Protein AF-A0A4V6BJ67-F1 (afdb_monomer_lite)

Foldseek 3Di:
DPPVVVVVVVVVVVVPVPPPPPPVPDPPPPQDAPVRQVCQQQVFKKAWDWKWKDFPPDIDTCCPPPLNPQRHAFWIWHAPPFFIWIWTWGWDDDPDAPPPKTKIKGFPPDTHGQQKGWDQDVVVRFIWIERPDQGPPGRDPPPDIKTKPSVQADDDPDPVCQRPDPDHGKTKIKDWDQDPVRGIMIMITIMHGKDFDAADPDDPRMTMIMGD

Sequence (212 aa):
MKQSLCLLYILFFLSVTLSCTNEKPELKKTALTKEEVLNLIQSQILYVTKIERKAGNETVDLTNLPEFDLYRKSVFFTFRQGYILILSGSEIPNTKYPASAKTFSFSIKIPLPLNLEYYWDDAAGTVVTKSNVGSSTIPIPFENPAKLDLASIISYTTLEAAQVASTPPSLKFTVDLTDPKLGPVTYSYTLKPVWSYEKAGDVPNYYNFVVF

Organism: NCBI:txid2576211

Radius of gyration: 23.6 Å; chains: 1; bounding box: 90×36×50 Å

pLDDT: mean 83.01, std 17.9, range [32.72, 97.0]

Secondary structure (DSSP, 8-state):
--STTHHHHHHHHTTSSS------------PPPHHHHHHHHHH-EEEEEEEEEEETTEEEE-TTSGGGHHHHHHEEEEEETTEEEEEEEEEE--SSS-TT-EEEEEESS-PEEEEEEEEEETTTTEEEEEESS--SSS--TTSSPEEE-GGG-B--SSHHHHHH-SS--BEEEEEEEEETTTEEEEEEEEEEEEEEEEE-SSSTTEEEEEE-

Structure (mmCIF, N/CA/C/O backbone):
data_AF-A0A4V6BJ67-F1
#
_entry.id   AF-A0A4V6BJ67-F1
#
loop_
_atom_site.group_PDB
_atom_site.id
_atom_site.type_symbol
_atom_site.label_atom_id
_atom_site.label_alt_id
_atom_site.label_comp_id
_atom_site.label_asym_id
_atom_site.label_entity_id
_atom_site.label_seq_id
_atom_site.pdbx_PDB_ins_code
_atom_site.Cartn_x
_atom_site.Cartn_y
_atom_site.Cartn_z
_atom_site.occupancy
_atom_site.B_iso_or_equiv
_atom_site.auth_seq_id
_atom_site.auth_comp_id
_atom_site.auth_asym_id
_atom_site.auth_atom_id
_atom_site.pdbx_PDB_model_num
ATOM 1 N N . MET A 1 1 ? 70.879 -19.680 22.594 1.00 51.16 1 MET A N 1
ATOM 2 C CA . MET A 1 1 ? 70.041 -18.472 22.382 1.00 51.16 1 MET A CA 1
ATOM 3 C C . MET A 1 1 ? 69.244 -18.556 21.069 1.00 51.16 1 MET A C 1
ATOM 5 O O . MET A 1 1 ? 69.480 -17.772 20.162 1.00 51.16 1 MET A O 1
ATOM 9 N N . LYS A 1 2 ? 68.319 -19.520 20.924 1.00 47.91 2 LYS A N 1
ATOM 1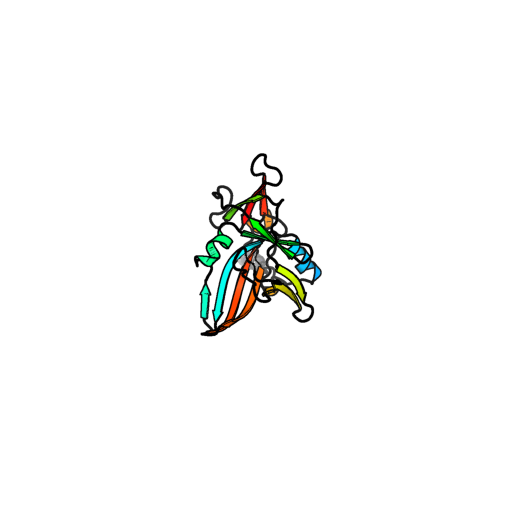0 C CA . LYS A 1 2 ? 67.451 -19.641 19.725 1.00 47.91 2 LYS A CA 1
ATOM 11 C C . LYS A 1 2 ? 65.979 -19.971 20.032 1.00 47.91 2 LYS A C 1
ATOM 13 O O . LYS A 1 2 ? 65.185 -20.065 19.110 1.00 47.91 2 LYS A O 1
ATOM 18 N N . GLN A 1 3 ? 65.597 -20.101 21.306 1.00 48.12 3 GLN A N 1
ATOM 19 C CA . GLN A 1 3 ? 64.214 -20.406 21.712 1.00 48.12 3 GLN A CA 1
ATOM 20 C C . GLN A 1 3 ? 63.394 -19.166 22.105 1.00 48.12 3 GLN A C 1
ATOM 22 O O . GLN A 1 3 ? 62.172 -19.202 22.031 1.00 48.12 3 GLN A O 1
ATOM 27 N N . SER A 1 4 ? 64.033 -18.038 22.428 1.00 49.38 4 SER A N 1
ATOM 28 C CA . SER A 1 4 ? 63.325 -16.814 22.842 1.00 49.38 4 SER A CA 1
ATOM 29 C C . SER A 1 4 ? 62.806 -15.959 21.678 1.00 49.38 4 SER A C 1
ATOM 31 O O . SER A 1 4 ? 62.025 -15.045 21.907 1.00 49.38 4 SER A O 1
ATOM 33 N N . LEU A 1 5 ? 63.204 -16.249 20.432 1.00 45.66 5 LEU A N 1
ATOM 34 C CA . LEU A 1 5 ? 62.766 -15.487 19.252 1.00 45.66 5 LEU A CA 1
ATOM 35 C C . LEU A 1 5 ? 61.450 -16.015 18.648 1.00 45.66 5 LEU A C 1
ATOM 37 O O . LEU A 1 5 ? 60.775 -15.297 17.921 1.00 45.66 5 LEU A O 1
ATOM 41 N N . CYS A 1 6 ? 61.075 -17.261 18.959 1.00 47.31 6 CYS A N 1
ATOM 42 C CA . CYS A 1 6 ? 59.881 -17.903 18.404 1.00 47.31 6 CYS A CA 1
ATOM 43 C C . CYS A 1 6 ? 58.603 -17.522 19.176 1.00 47.31 6 CYS A C 1
ATOM 45 O O . CYS A 1 6 ? 57.545 -17.364 18.576 1.00 47.31 6 CYS A O 1
ATOM 47 N N . LEU A 1 7 ? 58.705 -17.275 20.491 1.00 45.62 7 LEU A N 1
ATOM 48 C CA . LEU A 1 7 ? 57.558 -16.847 21.303 1.00 45.62 7 LEU A CA 1
ATOM 49 C C . LEU A 1 7 ? 57.114 -15.402 21.026 1.00 45.62 7 LEU A C 1
ATOM 51 O O . LEU A 1 7 ? 55.931 -15.102 21.164 1.00 45.62 7 LEU A O 1
ATOM 55 N N . LEU A 1 8 ? 58.025 -14.517 20.599 1.00 46.97 8 LEU A N 1
ATOM 56 C CA . LEU A 1 8 ? 57.679 -13.117 20.331 1.00 46.97 8 LEU A CA 1
ATOM 57 C C . LEU A 1 8 ? 56.851 -12.947 19.043 1.00 46.97 8 LEU A C 1
ATOM 59 O O . LEU A 1 8 ? 56.032 -12.037 18.960 1.00 46.97 8 LEU A O 1
ATOM 63 N N . TYR A 1 9 ? 57.014 -13.844 18.064 1.00 47.59 9 TYR A N 1
ATOM 64 C CA . TYR A 1 9 ? 56.247 -13.812 16.812 1.00 47.59 9 TYR A CA 1
ATOM 65 C C . TYR A 1 9 ? 54.829 -14.380 16.957 1.00 47.59 9 TYR A C 1
ATOM 67 O O . TYR A 1 9 ? 53.914 -13.916 16.281 1.00 47.59 9 TYR A O 1
ATOM 75 N N . ILE A 1 10 ? 54.616 -15.332 17.871 1.00 52.25 10 ILE A N 1
ATOM 76 C CA . ILE A 1 10 ? 53.284 -15.908 18.124 1.00 52.25 10 ILE A CA 1
ATOM 77 C C . ILE A 1 10 ? 52.394 -14.911 18.890 1.00 52.25 10 ILE A C 1
ATOM 79 O O . ILE A 1 10 ? 51.199 -14.817 18.619 1.00 52.25 10 ILE A O 1
ATOM 83 N N . LEU A 1 11 ? 52.974 -14.094 19.776 1.00 47.09 11 LEU A N 1
ATOM 84 C CA . LEU A 1 11 ? 52.242 -13.058 20.518 1.00 47.09 11 LEU A CA 1
ATOM 85 C C . LEU A 1 11 ? 51.873 -11.826 19.674 1.00 47.09 11 LEU A C 1
ATOM 87 O O . LEU A 1 11 ? 50.903 -11.151 20.005 1.00 47.09 11 LEU A O 1
ATOM 91 N N . PHE A 1 12 ? 52.579 -11.556 18.569 1.00 46.19 12 PHE A N 1
ATOM 92 C CA . PHE A 1 12 ? 52.245 -10.445 17.663 1.00 46.19 12 PHE A CA 1
ATOM 93 C C . PHE A 1 12 ? 51.196 -10.820 16.602 1.00 46.19 12 PHE A C 1
ATOM 95 O O . PHE A 1 12 ? 50.501 -9.950 16.088 1.00 46.19 12 PHE A O 1
ATOM 102 N N . PHE A 1 13 ? 51.027 -12.112 16.298 1.00 44.75 13 PHE A N 1
ATOM 103 C CA . PHE A 1 13 ? 49.960 -12.577 15.402 1.00 44.75 13 PHE A CA 1
ATOM 104 C C . PHE A 1 13 ? 48.602 -12.749 16.099 1.00 44.75 13 PHE A C 1
ATOM 106 O O . PHE A 1 13 ? 47.575 -12.763 15.424 1.00 44.75 13 PHE A O 1
ATOM 113 N N . LEU A 1 14 ? 48.569 -12.825 17.435 1.00 44.16 14 LEU A N 1
ATOM 114 C CA . LEU A 1 14 ? 47.321 -12.955 18.198 1.00 44.16 14 LEU A CA 1
ATOM 115 C C . LEU A 1 14 ? 46.601 -11.616 18.452 1.00 44.16 14 LEU A C 1
ATOM 117 O O . LEU A 1 14 ? 45.445 -11.613 18.868 1.00 44.16 14 LEU A O 1
ATOM 121 N N . SER A 1 15 ? 47.256 -10.477 18.209 1.00 43.97 15 SER A N 1
ATOM 122 C CA . SER A 1 15 ? 46.700 -9.139 18.465 1.00 43.97 15 SER A CA 1
ATOM 123 C C . SER A 1 15 ? 46.010 -8.497 17.254 1.00 43.97 15 SER A C 1
ATOM 125 O O . SER A 1 15 ? 45.405 -7.438 17.401 1.00 43.97 15 SER A O 1
ATOM 127 N N . VAL A 1 16 ? 46.034 -9.135 16.076 1.00 47.25 16 VAL A N 1
ATOM 128 C CA . VAL A 1 16 ? 45.415 -8.598 14.842 1.00 47.25 16 VAL A CA 1
ATOM 129 C C . VAL A 1 16 ? 44.067 -9.264 14.508 1.00 47.25 16 VAL A C 1
ATOM 131 O O . VAL A 1 16 ? 43.333 -8.781 13.653 1.00 47.25 16 VAL A O 1
ATOM 134 N N . THR A 1 17 ? 43.653 -10.316 15.223 1.00 47.03 17 THR A N 1
ATOM 135 C CA . THR A 1 17 ? 42.363 -11.001 14.975 1.00 47.03 17 THR A CA 1
ATOM 136 C C . THR A 1 17 ? 41.222 -10.566 15.903 1.00 47.03 17 THR A C 1
ATOM 138 O O . THR A 1 17 ? 40.154 -11.170 15.874 1.00 47.03 17 THR A O 1
ATOM 141 N N . LEU A 1 18 ? 41.413 -9.519 16.715 1.00 43.97 18 LEU A N 1
ATOM 142 C CA . LEU A 1 18 ? 40.412 -9.016 17.674 1.00 43.97 18 LEU A CA 1
ATOM 143 C C . LEU A 1 18 ? 39.819 -7.641 17.318 1.00 43.97 18 LEU A C 1
ATOM 145 O O . LEU A 1 18 ? 39.083 -7.070 18.115 1.00 43.97 18 LEU A O 1
ATOM 149 N N . SER A 1 19 ? 40.078 -7.128 16.112 1.00 39.88 19 SER A N 1
ATOM 150 C CA . SER A 1 19 ? 39.482 -5.877 15.610 1.00 39.88 19 SER A CA 1
ATOM 151 C C . SER A 1 19 ? 38.591 -6.108 14.384 1.00 39.88 19 SER A C 1
ATOM 153 O O . SER A 1 19 ? 38.628 -5.392 13.392 1.00 39.88 19 SER A O 1
ATOM 155 N N . CYS A 1 20 ? 37.777 -7.159 14.456 1.00 45.44 20 CYS A N 1
ATOM 156 C CA . CYS A 1 20 ? 36.560 -7.297 13.662 1.00 45.44 20 CYS A CA 1
ATOM 157 C C . CYS A 1 20 ? 35.381 -7.374 14.628 1.00 45.44 20 CYS A C 1
ATOM 159 O O . CYS A 1 20 ? 34.644 -8.359 14.675 1.00 45.44 20 CYS A O 1
ATOM 161 N N . THR A 1 21 ? 35.188 -6.319 15.417 1.00 44.09 21 THR A N 1
ATOM 162 C CA . THR A 1 21 ? 33.844 -5.996 15.881 1.00 44.09 21 THR A CA 1
ATOM 163 C C . THR A 1 21 ? 33.075 -5.583 14.632 1.00 44.09 21 THR A C 1
ATOM 165 O O . THR A 1 21 ? 33.063 -4.425 14.229 1.00 44.09 21 THR A O 1
ATOM 168 N N . ASN A 1 22 ? 32.472 -6.574 13.971 1.00 42.84 22 ASN A N 1
ATOM 169 C CA . ASN A 1 22 ? 31.308 -6.356 13.130 1.00 42.84 22 ASN A CA 1
ATOM 170 C C . ASN A 1 22 ? 30.208 -5.832 14.057 1.00 42.84 22 ASN A C 1
ATOM 172 O O . ASN A 1 22 ? 29.308 -6.576 14.454 1.00 42.84 22 ASN A O 1
ATOM 176 N N . GLU A 1 23 ? 30.294 -4.557 14.437 1.00 35.44 23 GLU A N 1
ATOM 177 C CA . GLU A 1 23 ? 29.102 -3.804 14.774 1.00 35.44 23 GLU A CA 1
ATOM 178 C C . GLU A 1 23 ? 28.265 -3.826 13.502 1.00 35.44 23 GLU A C 1
ATOM 180 O O . GLU A 1 23 ? 28.460 -3.049 12.567 1.00 35.44 23 GLU A O 1
ATOM 185 N N . LYS A 1 24 ? 27.366 -4.814 13.429 1.00 41.12 24 LYS A N 1
ATOM 186 C CA . LYS A 1 24 ? 26.211 -4.719 12.552 1.00 41.12 24 LYS A CA 1
ATOM 187 C C . LYS A 1 24 ? 25.641 -3.335 12.835 1.00 41.12 24 LYS A C 1
ATOM 189 O O . LYS A 1 24 ? 25.377 -3.082 14.012 1.00 41.12 24 LYS A O 1
ATOM 194 N N . PRO A 1 25 ? 25.499 -2.452 11.833 1.00 36.28 25 PRO A N 1
ATOM 195 C CA . PRO A 1 25 ? 24.883 -1.162 12.062 1.00 36.28 25 PRO A CA 1
ATOM 196 C C . PRO A 1 25 ? 23.528 -1.442 12.696 1.00 36.28 25 PRO A C 1
ATOM 198 O O . PRO A 1 25 ? 22.640 -2.031 12.075 1.00 36.28 25 PRO A O 1
ATOM 201 N N . GLU A 1 26 ? 23.429 -1.136 13.985 1.00 36.03 26 GLU A N 1
ATOM 202 C CA . GLU A 1 26 ? 22.192 -1.263 14.716 1.00 36.03 26 GLU A CA 1
ATOM 203 C C . GLU A 1 26 ? 21.238 -0.310 14.014 1.00 36.03 26 GLU A C 1
ATOM 205 O O . GLU A 1 26 ? 21.552 0.865 13.797 1.00 36.03 26 GLU A O 1
ATOM 210 N N . LEU A 1 27 ? 20.127 -0.859 13.536 1.00 35.72 27 LEU A N 1
ATOM 211 C CA . LEU A 1 27 ? 19.144 -0.128 12.766 1.00 35.72 27 LEU A CA 1
ATOM 212 C C . LEU A 1 27 ? 18.533 0.898 13.721 1.00 35.72 27 LEU A C 1
ATOM 214 O O . LEU A 1 27 ? 17.552 0.615 14.407 1.00 35.72 27 LEU A O 1
ATOM 218 N N . LYS A 1 28 ? 19.151 2.082 13.822 1.00 32.72 28 LYS A N 1
ATOM 219 C CA . LYS A 1 28 ? 18.552 3.240 14.472 1.00 32.72 28 LYS A CA 1
ATOM 220 C C . LYS A 1 28 ? 17.291 3.528 13.675 1.00 32.72 28 LYS A C 1
ATOM 222 O O . LYS A 1 28 ? 17.336 4.156 12.621 1.00 32.72 28 LYS A O 1
ATOM 227 N N . LYS A 1 29 ? 16.168 3.013 14.177 1.00 48.06 29 LYS A N 1
ATOM 228 C CA . LYS A 1 29 ? 14.823 3.472 13.850 1.00 48.06 29 LYS A CA 1
ATOM 229 C C . LYS A 1 29 ? 14.760 4.929 14.288 1.00 48.06 29 LYS A C 1
ATOM 231 O O . LYS A 1 29 ? 14.290 5.240 15.379 1.00 48.06 29 LYS A O 1
ATOM 236 N N . THR A 1 30 ? 15.310 5.828 13.482 1.00 56.41 30 THR A N 1
ATOM 237 C CA . THR A 1 30 ? 14.987 7.242 13.603 1.00 56.41 30 THR A CA 1
ATOM 238 C C . THR A 1 30 ? 13.479 7.308 13.424 1.00 56.41 30 THR A C 1
ATOM 240 O O . THR A 1 30 ? 12.959 6.859 12.402 1.00 56.41 30 THR A O 1
ATOM 243 N N . ALA A 1 31 ? 12.767 7.729 14.469 1.00 77.81 31 ALA A N 1
ATOM 244 C CA . ALA A 1 31 ? 11.330 7.907 14.383 1.00 77.81 31 ALA A CA 1
ATOM 245 C C . ALA A 1 31 ? 11.066 8.906 13.253 1.00 77.81 31 ALA A C 1
ATOM 247 O O . ALA A 1 31 ? 11.551 10.034 13.313 1.00 77.81 31 ALA A O 1
ATOM 248 N N . LEU A 1 32 ? 10.374 8.455 12.207 1.00 86.44 32 LEU A N 1
ATOM 249 C CA . LEU A 1 32 ? 10.063 9.297 11.061 1.00 86.44 32 LEU A CA 1
ATOM 250 C C . LEU A 1 32 ? 9.165 10.447 11.519 1.00 86.44 32 LEU A C 1
ATOM 252 O O . LEU A 1 32 ? 8.189 10.245 12.246 1.00 86.44 32 LEU A O 1
ATOM 256 N N . THR A 1 33 ? 9.491 11.651 11.079 1.00 92.31 33 THR A N 1
ATOM 257 C CA . THR A 1 33 ? 8.655 12.834 11.271 1.00 92.31 33 THR A CA 1
ATOM 258 C C . THR A 1 33 ? 7.380 12.742 10.429 1.00 92.31 33 THR A C 1
ATOM 260 O O . THR A 1 33 ? 7.317 12.029 9.425 1.00 92.31 33 THR A O 1
ATOM 263 N N . LYS A 1 34 ? 6.357 13.523 10.798 1.00 94.62 34 LYS A N 1
ATOM 264 C CA . LYS A 1 34 ? 5.117 13.686 10.018 1.00 94.62 34 LYS A CA 1
ATOM 265 C C . LYS A 1 34 ? 5.396 13.979 8.542 1.00 94.62 34 LYS A C 1
ATOM 267 O O . LYS A 1 34 ? 4.786 13.369 7.668 1.00 94.62 34 LYS A O 1
ATOM 272 N N . GLU A 1 35 ? 6.325 14.889 8.266 1.00 94.81 35 GLU A N 1
ATOM 273 C CA . GLU A 1 35 ? 6.688 15.288 6.904 1.00 94.81 35 GLU A CA 1
ATOM 274 C C . GLU A 1 35 ? 7.371 14.153 6.140 1.00 94.81 35 GLU A C 1
ATOM 276 O O . GLU A 1 35 ? 6.997 13.877 5.002 1.00 94.81 35 GLU A O 1
ATOM 281 N N . GLU A 1 36 ? 8.309 13.437 6.766 1.00 93.00 36 GLU A N 1
ATOM 282 C CA . GLU A 1 36 ? 8.973 12.282 6.149 1.00 93.00 36 GLU A CA 1
ATOM 283 C C . GLU A 1 36 ? 7.976 11.172 5.808 1.00 93.00 36 GLU A C 1
ATOM 285 O O . GLU A 1 36 ? 8.011 10.637 4.699 1.00 93.00 36 GLU A O 1
ATOM 290 N N . VAL A 1 37 ? 7.043 10.868 6.715 1.00 93.94 37 VAL A N 1
ATOM 291 C CA . VAL A 1 37 ? 5.999 9.861 6.476 1.00 93.94 37 VAL A CA 1
ATOM 292 C C . VAL A 1 37 ? 5.083 10.284 5.328 1.00 93.94 37 VAL A C 1
ATOM 294 O O . VAL A 1 37 ? 4.822 9.486 4.426 1.00 93.94 37 VAL A O 1
ATOM 297 N N . LEU A 1 38 ? 4.602 11.532 5.331 1.00 94.94 38 LEU A N 1
ATOM 298 C CA . LEU A 1 38 ? 3.706 12.034 4.286 1.00 94.94 38 LEU A CA 1
ATOM 299 C C . LEU A 1 38 ? 4.395 12.079 2.917 1.00 94.94 38 LEU A C 1
ATOM 301 O O . LEU A 1 38 ? 3.790 11.677 1.923 1.00 94.94 38 LEU A O 1
ATOM 305 N N . ASN A 1 39 ? 5.657 12.506 2.860 1.00 92.88 39 ASN A N 1
ATOM 306 C CA . ASN A 1 39 ? 6.441 12.518 1.625 1.00 92.88 39 ASN A CA 1
ATOM 307 C C . ASN A 1 39 ? 6.683 11.097 1.098 1.00 92.88 39 ASN A C 1
ATOM 309 O O . ASN A 1 39 ? 6.572 10.848 -0.106 1.00 92.88 39 ASN A O 1
ATOM 313 N N . LEU A 1 40 ? 6.965 10.147 1.992 1.00 91.56 40 LEU A N 1
ATOM 314 C CA . LEU A 1 40 ? 7.170 8.744 1.638 1.00 91.56 40 LEU A CA 1
ATOM 315 C C . LEU A 1 40 ? 5.919 8.147 0.992 1.00 91.56 40 LEU A C 1
ATOM 317 O O . LEU A 1 40 ? 6.011 7.609 -0.109 1.00 91.56 40 LEU A O 1
ATOM 321 N N . ILE A 1 41 ? 4.744 8.284 1.613 1.00 91.44 41 ILE A N 1
ATOM 322 C CA . ILE A 1 41 ? 3.519 7.692 1.051 1.00 91.44 41 ILE A CA 1
ATOM 323 C C . ILE A 1 41 ? 3.077 8.381 -0.249 1.00 91.44 41 ILE A C 1
ATOM 325 O O . ILE A 1 41 ? 2.563 7.717 -1.145 1.00 91.44 41 ILE A O 1
ATOM 329 N N . GLN A 1 42 ? 3.290 9.696 -0.380 1.00 93.56 42 GLN A N 1
ATOM 330 C CA . GLN A 1 42 ? 2.863 10.466 -1.557 1.00 93.56 42 GLN A CA 1
ATOM 331 C C . GLN A 1 42 ? 3.754 10.243 -2.780 1.00 93.56 42 GLN A C 1
ATOM 333 O O . GLN A 1 42 ? 3.302 10.379 -3.918 1.00 93.56 42 GLN A O 1
ATOM 338 N N . SER A 1 43 ? 5.023 9.902 -2.557 1.00 90.75 43 SER A N 1
ATOM 339 C CA . SER A 1 43 ? 5.985 9.651 -3.633 1.00 90.75 43 SER A CA 1
ATOM 340 C C . SER A 1 43 ? 5.882 8.245 -4.228 1.00 90.75 43 SER A C 1
ATOM 342 O O . SER A 1 43 ? 6.474 7.987 -5.276 1.00 90.75 43 SER A O 1
ATOM 344 N N . GLN A 1 44 ? 5.123 7.342 -3.601 1.00 91.62 44 GLN A N 1
ATOM 345 C CA . GLN A 1 44 ? 5.092 5.930 -3.967 1.00 91.62 44 GLN A CA 1
ATOM 346 C C . GLN A 1 44 ? 3.766 5.504 -4.606 1.00 91.62 44 GLN A C 1
ATOM 348 O O . GLN A 1 44 ? 2.677 5.976 -4.272 1.00 91.62 44 GLN A O 1
ATOM 353 N N . ILE A 1 45 ? 3.880 4.556 -5.535 1.00 95.25 45 ILE A N 1
ATOM 354 C CA . ILE A 1 45 ? 2.779 3.678 -5.931 1.00 95.25 45 ILE A CA 1
ATOM 355 C C . ILE A 1 45 ? 2.910 2.423 -5.073 1.00 95.25 45 ILE A C 1
ATOM 357 O O . ILE A 1 45 ? 4.010 1.891 -4.932 1.00 95.25 45 ILE A O 1
ATOM 361 N N . LEU A 1 46 ? 1.808 1.970 -4.484 1.00 94.31 46 LEU A N 1
ATOM 362 C CA . LEU A 1 46 ? 1.791 0.897 -3.496 1.00 94.31 46 LEU A CA 1
ATOM 363 C C . LEU A 1 46 ? 0.947 -0.284 -3.978 1.00 94.31 46 LEU A C 1
ATOM 365 O O . LEU A 1 46 ? -0.132 -0.106 -4.534 1.00 94.31 46 LEU A O 1
ATOM 369 N N . TYR A 1 47 ? 1.420 -1.496 -3.726 1.00 94.06 47 TYR A N 1
ATOM 370 C CA . TYR A 1 47 ? 0.761 -2.750 -4.082 1.00 94.06 47 TYR A CA 1
ATOM 371 C C . TYR A 1 47 ? 0.515 -3.586 -2.822 1.00 94.06 47 TYR A C 1
ATOM 373 O O . TYR A 1 47 ? 1.418 -3.741 -1.998 1.00 94.06 47 TYR A O 1
ATOM 381 N N . VAL A 1 48 ? -0.694 -4.128 -2.655 1.00 91.88 48 VAL A N 1
ATOM 382 C CA . VAL A 1 48 ? -1.037 -4.968 -1.495 1.00 91.88 48 VAL A CA 1
ATOM 383 C C . VAL A 1 48 ? -0.454 -6.364 -1.692 1.00 91.88 48 VAL A C 1
ATOM 385 O O . VAL A 1 48 ? -0.795 -7.074 -2.633 1.00 91.88 48 VAL A O 1
ATOM 388 N N . THR A 1 49 ? 0.421 -6.765 -0.775 1.00 91.81 49 THR A N 1
ATOM 389 C CA . THR A 1 49 ? 1.111 -8.066 -0.819 1.00 91.81 49 THR A CA 1
ATOM 390 C C . THR A 1 49 ? 0.598 -9.058 0.203 1.00 91.81 49 THR A C 1
ATOM 392 O O . THR A 1 49 ? 0.728 -10.260 -0.018 1.00 91.81 49 THR A O 1
ATOM 395 N N . LYS A 1 50 ? 0.037 -8.569 1.312 1.00 92.38 50 LYS A N 1
ATOM 396 C CA . LYS A 1 50 ? -0.470 -9.417 2.383 1.00 92.38 50 LYS A CA 1
ATOM 397 C C . LYS A 1 50 ? -1.690 -8.799 3.040 1.00 92.38 50 LYS A C 1
ATOM 399 O O . LYS A 1 50 ? -1.720 -7.587 3.265 1.00 92.38 50 LYS A O 1
ATOM 404 N N . ILE A 1 51 ? -2.657 -9.648 3.357 1.00 91.38 51 ILE A N 1
ATOM 405 C CA . ILE A 1 51 ? -3.862 -9.309 4.104 1.00 91.38 51 ILE A CA 1
ATOM 406 C C . ILE A 1 51 ? -4.005 -10.332 5.221 1.00 91.38 51 ILE A C 1
ATOM 408 O O . ILE A 1 51 ? -4.069 -11.531 4.964 1.00 91.38 51 ILE A O 1
ATOM 412 N N . GLU A 1 52 ? -4.046 -9.866 6.461 1.00 93.50 52 GLU A N 1
ATOM 413 C CA . GLU A 1 52 ? -4.150 -10.721 7.641 1.00 93.50 52 GLU A CA 1
ATOM 414 C C . GLU A 1 52 ? -5.300 -10.260 8.527 1.00 93.50 52 GLU A C 1
ATOM 416 O O . GLU A 1 52 ? -5.566 -9.063 8.636 1.00 93.50 52 GLU A O 1
ATOM 421 N N . ARG A 1 53 ? -5.939 -11.205 9.216 1.00 92.62 53 ARG A N 1
ATOM 422 C CA . ARG A 1 53 ? -6.866 -10.918 10.314 1.00 92.62 53 ARG A CA 1
ATOM 423 C C . ARG A 1 53 ? -6.347 -11.555 11.587 1.00 92.62 53 ARG A C 1
ATOM 425 O O . ARG A 1 53 ? -6.142 -12.767 11.632 1.00 92.62 53 ARG A O 1
ATOM 432 N N . LYS A 1 54 ? -6.209 -10.747 12.630 1.00 95.50 54 LYS A N 1
ATOM 433 C CA . LYS A 1 54 ? -5.893 -11.191 13.982 1.00 95.50 54 LYS A CA 1
ATOM 434 C C . LYS A 1 54 ? -7.140 -11.145 14.864 1.00 95.50 54 LYS A C 1
ATOM 436 O O . LYS A 1 54 ? -7.784 -10.103 14.940 1.00 95.50 54 LYS A O 1
ATOM 441 N N . ALA A 1 55 ? -7.449 -12.247 15.542 1.00 94.69 55 ALA A N 1
ATOM 442 C CA . ALA A 1 55 ? -8.517 -12.357 16.535 1.00 94.69 55 ALA A CA 1
ATOM 443 C C . ALA A 1 55 ? -7.952 -13.039 17.792 1.00 94.69 55 ALA A C 1
ATOM 445 O O . ALA A 1 55 ? -7.592 -14.217 17.770 1.00 94.69 55 ALA A O 1
ATOM 446 N N . GLY A 1 56 ? -7.794 -12.287 18.886 1.00 92.50 56 GLY A N 1
ATOM 447 C CA . GLY A 1 56 ? -7.074 -12.772 20.068 1.00 92.50 56 GLY A CA 1
ATOM 448 C C . GLY A 1 56 ? -5.634 -13.194 19.733 1.00 92.50 56 GLY A C 1
ATOM 449 O O . GLY A 1 56 ? -4.816 -12.364 19.327 1.00 92.50 56 GLY A O 1
ATOM 450 N N . ASN A 1 57 ? -5.333 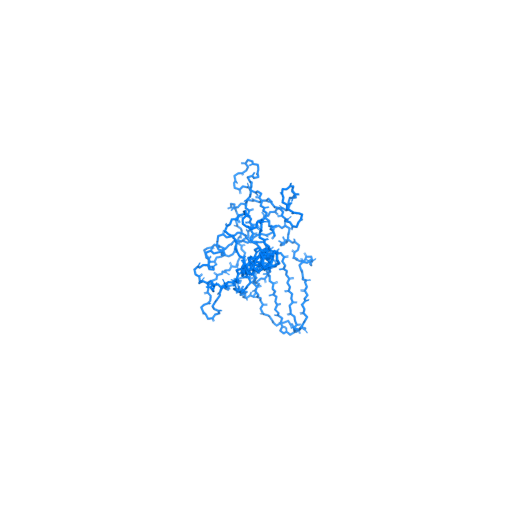-14.485 19.897 1.00 93.06 57 ASN A N 1
ATOM 451 C CA . ASN A 1 57 ? -4.018 -15.074 19.603 1.00 93.06 57 ASN A CA 1
ATOM 452 C C . ASN A 1 57 ? -3.924 -15.713 18.208 1.00 93.06 57 ASN A C 1
ATOM 454 O O . ASN A 1 57 ? -2.851 -16.180 17.829 1.00 93.06 57 ASN A O 1
ATOM 458 N N . GLU A 1 58 ? -5.020 -15.755 17.454 1.00 95.94 58 GLU A N 1
ATOM 459 C CA . GLU A 1 58 ? -5.054 -16.348 16.121 1.00 95.94 58 GLU A CA 1
ATOM 460 C C . GLU A 1 58 ? -4.792 -15.278 15.056 1.00 95.94 58 GLU A C 1
ATOM 462 O O . GLU A 1 58 ? -5.417 -14.217 15.076 1.00 95.94 58 GLU A O 1
ATOM 467 N N . THR A 1 59 ? -3.897 -15.573 14.110 1.00 96.12 59 THR A N 1
ATOM 4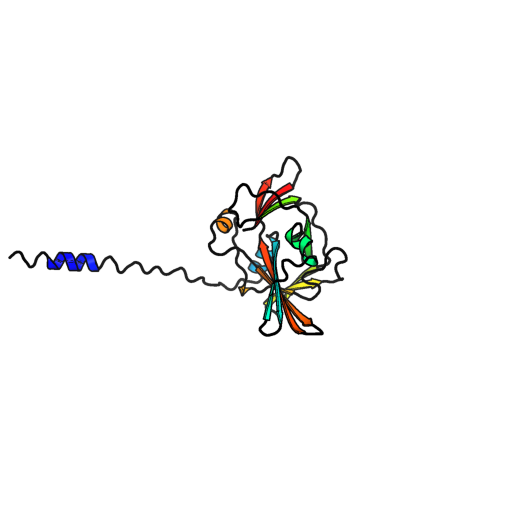68 C CA . THR A 1 59 ? -3.672 -14.766 12.905 1.00 96.12 59 THR A CA 1
ATOM 469 C C . THR A 1 59 ? -3.933 -15.633 11.682 1.00 96.12 59 THR A C 1
ATOM 471 O O . THR A 1 59 ? -3.309 -16.681 11.521 1.00 96.12 59 THR A O 1
ATOM 474 N N . VAL A 1 60 ? -4.828 -15.177 10.809 1.00 94.81 60 VAL A N 1
ATOM 475 C CA . VAL A 1 60 ? -5.195 -15.860 9.565 1.00 94.81 60 VAL A CA 1
ATOM 476 C C . VAL A 1 60 ? -4.733 -15.023 8.380 1.00 94.81 60 VAL A C 1
ATOM 478 O O . VAL A 1 60 ? -5.025 -13.829 8.315 1.00 94.81 60 VAL A O 1
ATOM 481 N N . ASP A 1 61 ? -4.033 -15.657 7.441 1.00 94.56 61 ASP A N 1
ATOM 482 C CA . ASP A 1 61 ? -3.701 -15.062 6.148 1.00 94.56 61 ASP A CA 1
ATOM 483 C C . ASP A 1 61 ? -4.923 -15.146 5.220 1.00 94.56 61 ASP A C 1
ATOM 485 O O . ASP A 1 61 ? -5.414 -16.231 4.904 1.00 94.56 61 ASP A O 1
ATOM 489 N N . LEU A 1 62 ? -5.422 -13.985 4.806 1.00 90.12 62 LEU A N 1
ATOM 490 C CA . LEU A 1 62 ? -6.583 -13.828 3.932 1.00 90.12 62 LEU A CA 1
ATOM 491 C C . LEU A 1 62 ? -6.183 -13.514 2.487 1.00 90.12 62 LEU A C 1
ATOM 493 O O . LEU A 1 62 ? -7.042 -13.424 1.617 1.00 90.12 62 LEU A O 1
ATOM 497 N N . THR A 1 63 ? -4.888 -13.360 2.206 1.00 88.75 63 THR A N 1
ATOM 498 C CA . THR A 1 63 ? -4.356 -12.854 0.930 1.00 88.75 63 THR A CA 1
ATOM 499 C C . THR A 1 63 ? -4.869 -13.636 -0.279 1.00 88.75 63 THR A C 1
ATOM 501 O O . THR A 1 63 ? -5.088 -13.062 -1.340 1.00 88.75 63 THR A O 1
ATOM 504 N N . ASN A 1 64 ? -5.062 -14.949 -0.138 1.00 89.69 64 ASN A N 1
ATOM 505 C CA . ASN A 1 64 ? -5.462 -15.833 -1.235 1.00 89.69 64 ASN A CA 1
ATOM 506 C C . ASN A 1 64 ? -6.977 -16.057 -1.350 1.00 89.69 64 ASN A C 1
ATOM 508 O O . ASN A 1 64 ? -7.391 -16.904 -2.141 1.00 89.69 64 ASN A O 1
ATOM 512 N N . LEU A 1 65 ? -7.797 -15.344 -0.572 1.00 87.25 65 LEU A N 1
ATOM 513 C CA . LEU A 1 65 ? -9.246 -15.449 -0.702 1.00 87.25 65 LEU A CA 1
ATOM 514 C C . LEU A 1 65 ? -9.734 -14.777 -2.004 1.00 87.25 65 LEU A C 1
ATOM 516 O O . LEU A 1 65 ? -9.175 -13.745 -2.396 1.00 87.25 65 LEU A O 1
ATOM 520 N N . PRO A 1 66 ? -10.758 -15.335 -2.685 1.00 86.00 66 PRO A N 1
ATOM 521 C CA . PRO A 1 66 ? -11.215 -14.853 -3.992 1.00 86.00 66 PRO A CA 1
ATOM 522 C C . PRO A 1 66 ? -11.595 -13.369 -4.038 1.00 86.00 66 PRO A C 1
ATOM 524 O O . PRO A 1 66 ? -11.369 -12.706 -5.047 1.00 86.00 66 PRO A O 1
ATOM 527 N N . GLU A 1 67 ? -12.137 -12.820 -2.953 1.00 81.31 67 GLU A N 1
ATOM 528 C CA . GLU A 1 67 ? -12.505 -11.406 -2.842 1.00 81.31 67 GLU A CA 1
ATOM 529 C C . GLU A 1 67 ? -11.306 -10.449 -2.962 1.00 81.31 67 GLU A C 1
ATOM 531 O O . GLU A 1 67 ? -11.482 -9.289 -3.337 1.00 81.31 67 GLU A O 1
ATOM 536 N N . PHE A 1 68 ? -10.080 -10.930 -2.718 1.00 83.38 68 PHE A N 1
ATOM 537 C CA . PHE A 1 68 ? -8.857 -10.132 -2.814 1.00 83.38 68 PHE A CA 1
ATOM 538 C C . PHE A 1 68 ? -8.064 -10.364 -4.105 1.00 83.38 68 PHE A C 1
ATOM 540 O O . PHE A 1 68 ? -7.010 -9.755 -4.308 1.00 83.38 68 PHE A O 1
ATOM 547 N N . ASP A 1 69 ? -8.562 -11.200 -5.019 1.00 84.12 69 ASP A N 1
ATOM 548 C CA . ASP A 1 69 ? -7.869 -11.518 -6.271 1.00 84.12 69 ASP A CA 1
ATOM 549 C C . ASP A 1 69 ? -7.570 -10.283 -7.117 1.00 84.12 69 ASP A C 1
ATOM 551 O O . ASP A 1 69 ? -6.476 -10.161 -7.673 1.00 84.12 69 ASP A O 1
ATOM 555 N N . LEU A 1 70 ? -8.522 -9.353 -7.188 1.0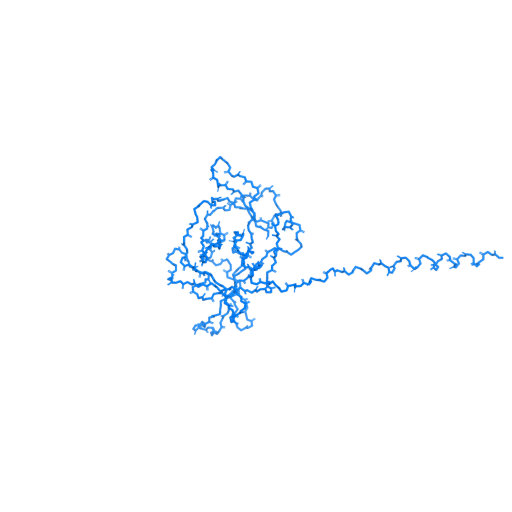0 82.19 70 LEU A N 1
ATOM 556 C CA . LEU A 1 70 ? -8.360 -8.127 -7.959 1.00 82.19 70 LEU A CA 1
ATOM 557 C C . LEU A 1 70 ? -7.218 -7.263 -7.405 1.00 82.19 70 LEU A C 1
ATOM 559 O O . LEU A 1 70 ? -6.416 -6.737 -8.180 1.00 82.19 70 LEU A O 1
ATOM 563 N N . TYR A 1 71 ? -7.085 -7.187 -6.075 1.00 80.94 71 TYR A N 1
ATOM 564 C CA . TYR A 1 71 ? -6.009 -6.439 -5.422 1.00 80.94 71 TYR A CA 1
ATOM 565 C C . TYR A 1 71 ? -4.629 -6.980 -5.771 1.00 80.94 71 TYR A C 1
ATOM 567 O O . TYR A 1 71 ? -3.709 -6.210 -6.029 1.00 80.94 71 TYR A O 1
ATOM 575 N N . ARG A 1 72 ? -4.500 -8.305 -5.846 1.00 84.50 72 ARG A N 1
ATOM 576 C CA . ARG A 1 72 ? -3.223 -8.968 -6.137 1.00 84.50 72 ARG A CA 1
ATOM 577 C C . ARG A 1 72 ? -2.837 -8.952 -7.611 1.00 84.50 72 ARG A C 1
ATOM 579 O O . ARG A 1 72 ? -1.666 -9.061 -7.957 1.00 84.50 72 ARG A O 1
ATOM 586 N N . LYS A 1 73 ? -3.816 -8.895 -8.505 1.00 84.88 73 LYS A N 1
ATOM 587 C CA . LYS A 1 73 ? -3.545 -9.039 -9.941 1.00 84.88 73 LYS A CA 1
ATOM 588 C C . LYS A 1 73 ? -3.440 -7.697 -10.649 1.00 84.88 73 LYS A C 1
ATOM 590 O O . LYS A 1 73 ? -2.767 -7.613 -11.677 1.00 84.88 73 LYS A O 1
ATOM 595 N N . SER A 1 74 ? -4.118 -6.669 -10.132 1.00 88.31 74 SER A N 1
ATOM 596 C CA . SER A 1 74 ? -4.428 -5.511 -10.969 1.00 88.31 74 SER A CA 1
ATOM 597 C C . SER A 1 74 ? -4.528 -4.166 -10.265 1.00 88.31 74 SER A C 1
ATOM 599 O O . SER A 1 74 ? -4.621 -3.182 -10.989 1.00 88.31 74 SER A O 1
ATOM 601 N N . VAL A 1 75 ? -4.529 -4.066 -8.932 1.00 91.06 75 VAL A N 1
ATOM 602 C CA . VAL A 1 75 ? -4.769 -2.782 -8.240 1.00 91.06 75 VAL A CA 1
ATOM 603 C C . VAL A 1 75 ? -3.507 -2.257 -7.571 1.00 91.06 75 VAL A C 1
ATOM 605 O O . VAL A 1 75 ? -2.831 -2.964 -6.826 1.00 91.06 75 VAL A O 1
ATOM 608 N N . PHE A 1 76 ? -3.253 -0.970 -7.783 1.00 94.00 76 PHE A N 1
ATOM 609 C CA . PHE A 1 76 ? -2.171 -0.224 -7.153 1.00 94.00 76 PHE A CA 1
ATOM 610 C C . PHE A 1 76 ? -2.721 1.071 -6.568 1.00 94.00 76 PHE A C 1
ATOM 612 O O . PHE A 1 76 ? -3.621 1.671 -7.145 1.00 94.00 76 PHE A O 1
ATOM 619 N N . PHE A 1 77 ? -2.173 1.525 -5.450 1.00 92.88 77 PHE A N 1
ATOM 620 C CA . PHE A 1 77 ? -2.636 2.701 -4.724 1.00 92.88 77 PHE A CA 1
ATOM 621 C C . PHE A 1 77 ? -1.651 3.854 -4.885 1.00 92.88 77 PHE A C 1
ATOM 623 O O . PHE A 1 77 ? -0.438 3.655 -4.842 1.00 92.88 77 PHE A O 1
ATOM 630 N N . THR A 1 78 ? -2.163 5.073 -5.026 1.00 94.06 78 THR A N 1
ATOM 631 C CA . THR A 1 78 ? -1.365 6.303 -4.974 1.00 94.06 78 THR A CA 1
ATOM 632 C C . THR A 1 78 ? -2.039 7.313 -4.052 1.00 94.06 78 THR A C 1
ATOM 634 O O . THR A 1 78 ? -3.262 7.451 -4.058 1.00 94.06 78 THR A O 1
ATOM 637 N N . PHE A 1 79 ? -1.234 8.000 -3.246 1.00 93.19 79 PHE A N 1
ATOM 638 C CA . PHE A 1 79 ? -1.682 8.963 -2.245 1.00 93.19 79 PHE A CA 1
ATOM 639 C C . PHE A 1 79 ? -1.402 10.367 -2.773 1.00 93.19 79 PHE A C 1
ATOM 641 O O . PHE A 1 79 ? -0.245 10.731 -2.983 1.00 93.19 79 PHE A O 1
ATOM 648 N N . ARG A 1 80 ? -2.447 11.150 -3.051 1.00 90.94 80 ARG A N 1
ATOM 649 C CA . ARG A 1 80 ? -2.312 12.479 -3.661 1.00 90.94 80 ARG A CA 1
ATOM 650 C C . ARG A 1 80 ? -3.336 13.448 -3.102 1.00 90.94 80 ARG A C 1
ATOM 652 O O . ARG A 1 80 ? -4.528 13.172 -3.136 1.00 90.94 80 ARG A O 1
ATOM 659 N N . GLN A 1 81 ? -2.862 14.611 -2.654 1.00 89.44 81 GLN A N 1
ATOM 660 C CA . GLN A 1 81 ? -3.711 15.746 -2.269 1.00 89.44 81 GLN A CA 1
ATOM 661 C C . GLN A 1 81 ? -4.808 15.374 -1.249 1.00 89.44 81 GLN A C 1
ATOM 663 O O . GLN A 1 81 ? -5.929 15.856 -1.346 1.00 89.44 81 GLN A O 1
ATOM 668 N N . GLY A 1 82 ? -4.493 14.496 -0.289 1.00 91.56 82 GLY A N 1
ATOM 669 C CA . GLY A 1 82 ? -5.449 14.034 0.729 1.00 91.56 82 GLY A CA 1
ATOM 670 C C . GLY A 1 82 ? -6.360 12.884 0.290 1.00 91.56 82 GLY A C 1
ATOM 671 O O . GLY A 1 82 ? -7.122 12.382 1.107 1.00 91.56 82 GLY A O 1
ATOM 672 N N . TYR A 1 83 ? -6.248 12.410 -0.953 1.00 91.56 83 TYR A N 1
ATOM 673 C CA . TYR A 1 83 ? -7.023 11.290 -1.486 1.00 91.56 83 TYR A CA 1
ATOM 674 C C . TYR A 1 83 ? -6.154 10.071 -1.786 1.00 91.56 83 TYR A C 1
ATOM 676 O O . TYR A 1 83 ? -4.990 10.185 -2.181 1.00 91.56 83 TYR A O 1
ATOM 684 N N . ILE A 1 84 ? -6.752 8.892 -1.650 1.00 90.94 84 ILE A N 1
ATOM 685 C CA . ILE A 1 84 ? -6.189 7.634 -2.132 1.00 90.94 84 ILE A CA 1
ATOM 686 C C . ILE A 1 84 ? -6.899 7.281 -3.437 1.00 90.94 84 ILE A C 1
ATOM 688 O O . ILE A 1 84 ? -8.126 7.160 -3.497 1.00 90.94 84 ILE A O 1
ATOM 692 N N . LEU A 1 85 ? -6.108 7.122 -4.489 1.00 91.00 85 LEU A N 1
ATOM 693 C CA . LEU A 1 85 ? -6.568 6.776 -5.827 1.00 91.00 85 LEU A CA 1
ATOM 694 C C . LEU A 1 85 ? -6.024 5.402 -6.213 1.00 91.00 85 LEU A C 1
ATOM 696 O O . LEU A 1 85 ? -5.006 4.957 -5.672 1.00 91.00 85 LEU A O 1
ATOM 700 N N . ILE A 1 86 ? -6.669 4.758 -7.182 1.00 91.00 86 ILE A N 1
ATOM 701 C CA . ILE A 1 86 ? -6.215 3.481 -7.730 1.00 91.00 86 ILE A CA 1
ATOM 702 C C . ILE A 1 86 ? -5.681 3.630 -9.148 1.00 91.00 86 ILE A C 1
ATOM 704 O O . ILE A 1 86 ? -6.213 4.382 -9.959 1.00 91.00 86 ILE A O 1
ATOM 708 N N . LEU A 1 87 ? -4.648 2.863 -9.459 1.00 92.75 87 LEU A N 1
ATOM 709 C CA . LEU A 1 87 ? -4.221 2.554 -10.815 1.00 92.75 87 LEU A CA 1
ATOM 710 C C . LEU A 1 87 ? -4.558 1.091 -11.088 1.00 92.75 87 LEU A C 1
ATOM 712 O O . LEU A 1 87 ? -4.538 0.259 -10.176 1.00 92.75 87 LEU A O 1
ATOM 716 N N . SER A 1 88 ? -4.857 0.785 -12.348 1.00 91.25 88 SER A N 1
ATOM 717 C CA . SER A 1 88 ? -5.160 -0.574 -12.786 1.00 91.25 88 SER A CA 1
ATOM 718 C C . SER A 1 88 ? -4.136 -1.070 -13.793 1.00 91.25 88 SER A C 1
ATOM 720 O O . SER A 1 88 ? -3.747 -0.341 -14.706 1.00 91.25 88 SER A O 1
ATOM 722 N N . GLY A 1 89 ? -3.715 -2.320 -13.628 1.00 92.56 89 GLY A N 1
ATOM 723 C CA . GLY A 1 89 ? -2.689 -2.942 -14.452 1.00 92.56 89 GLY A CA 1
ATOM 724 C C . GLY A 1 89 ? -2.848 -4.438 -14.613 1.00 92.56 89 GLY A C 1
ATOM 725 O O . GLY A 1 89 ? -3.845 -5.041 -14.210 1.00 92.56 89 GLY A O 1
ATOM 726 N N . SER A 1 90 ? -1.835 -5.039 -15.219 1.00 93.50 90 SER A N 1
ATOM 727 C CA . SER A 1 90 ? -1.766 -6.485 -15.401 1.00 93.50 90 SER A CA 1
ATOM 728 C C . SER A 1 90 ? -0.388 -6.998 -15.024 1.00 93.50 90 SER A C 1
ATOM 730 O O . SER A 1 90 ? 0.619 -6.363 -15.338 1.00 93.50 90 SER A O 1
ATOM 732 N N . GLU A 1 91 ? -0.356 -8.140 -14.345 1.00 94.50 91 GLU A N 1
ATOM 733 C CA . GLU A 1 91 ? 0.874 -8.896 -14.118 1.00 94.50 91 GLU A CA 1
ATOM 734 C C . GLU A 1 91 ? 1.439 -9.356 -15.470 1.00 94.50 91 GLU A C 1
ATOM 736 O O . GLU A 1 91 ? 0.699 -9.809 -16.347 1.00 94.50 91 GLU A O 1
ATOM 741 N N . ILE A 1 92 ? 2.748 -9.200 -15.651 1.00 95.06 92 ILE A N 1
ATOM 742 C CA . ILE A 1 92 ? 3.487 -9.610 -16.852 1.00 95.06 92 ILE A CA 1
ATOM 743 C C . ILE A 1 92 ? 4.569 -10.623 -16.460 1.00 95.06 92 ILE A C 1
ATOM 745 O O . ILE A 1 92 ? 5.000 -10.618 -15.303 1.00 95.06 92 ILE A O 1
ATOM 749 N N . PRO A 1 93 ? 5.047 -11.476 -17.385 1.00 95.50 93 PRO A N 1
ATOM 750 C CA . PRO A 1 93 ? 6.131 -12.410 -17.092 1.00 95.50 93 PRO A CA 1
ATOM 751 C C . PRO A 1 93 ? 7.389 -11.701 -16.570 1.00 95.50 93 PRO A C 1
ATOM 753 O O . PRO A 1 93 ? 7.887 -10.769 -17.203 1.00 95.50 93 PRO A O 1
ATOM 756 N N . ASN A 1 94 ? 7.927 -12.174 -15.443 1.00 95.38 94 ASN A N 1
ATOM 757 C CA . ASN A 1 94 ? 9.178 -11.659 -14.893 1.00 95.38 94 ASN A CA 1
ATOM 758 C C . ASN A 1 94 ? 10.375 -12.320 -15.593 1.00 95.38 94 ASN A C 1
ATOM 760 O O . ASN A 1 94 ? 10.644 -13.504 -15.398 1.00 95.38 94 ASN A O 1
ATOM 764 N N . THR A 1 95 ? 11.102 -11.540 -16.393 1.00 93.44 95 THR A N 1
ATOM 765 C CA . THR A 1 95 ? 12.290 -11.991 -17.140 1.00 93.44 95 THR A CA 1
ATOM 766 C C . THR A 1 95 ? 13.594 -11.324 -16.690 1.00 93.44 95 THR A C 1
ATOM 768 O O . THR A 1 95 ? 14.657 -11.670 -17.202 1.00 93.44 95 THR A O 1
ATOM 771 N N . LYS A 1 96 ? 13.533 -10.368 -15.749 1.00 93.94 96 LYS A N 1
ATOM 772 C CA . LYS A 1 96 ? 14.658 -9.478 -15.389 1.00 93.94 96 LYS A CA 1
ATOM 773 C C . LYS A 1 96 ? 15.051 -9.531 -13.911 1.00 93.94 96 LYS A C 1
ATOM 775 O O . LYS A 1 96 ? 16.207 -9.272 -13.581 1.00 93.94 96 LYS A O 1
ATOM 780 N N . TYR A 1 97 ? 14.111 -9.837 -13.023 1.00 95.69 97 TYR A N 1
ATOM 781 C CA . TYR A 1 97 ? 14.286 -9.749 -11.573 1.00 95.69 97 TYR A CA 1
ATOM 782 C C . TYR A 1 97 ? 14.277 -11.137 -10.919 1.00 95.69 97 TYR A C 1
ATOM 784 O O . TYR A 1 97 ? 13.855 -12.105 -11.554 1.00 95.69 97 TYR A O 1
ATOM 792 N N . PRO A 1 98 ? 14.717 -11.266 -9.650 1.00 92.62 98 PRO A N 1
ATOM 793 C CA . PRO A 1 98 ? 14.639 -12.531 -8.920 1.00 92.62 98 PRO A CA 1
ATOM 794 C C . PRO A 1 98 ? 13.230 -13.136 -8.954 1.00 92.62 98 PRO A C 1
ATOM 796 O O . PRO A 1 98 ? 12.246 -12.403 -8.993 1.00 92.62 98 PRO A O 1
ATOM 799 N N . ALA A 1 99 ? 13.124 -14.466 -8.886 1.00 91.62 99 ALA A N 1
ATOM 800 C CA . ALA A 1 99 ? 11.848 -15.183 -9.012 1.00 91.62 99 ALA A CA 1
ATOM 801 C C . ALA A 1 99 ? 10.792 -14.793 -7.959 1.00 91.62 99 ALA A C 1
ATOM 803 O O . ALA A 1 99 ? 9.602 -14.995 -8.174 1.00 91.62 99 ALA A O 1
ATOM 804 N N . SER A 1 100 ? 11.217 -14.234 -6.824 1.00 91.00 100 SER A N 1
ATOM 805 C CA . SER A 1 100 ? 10.324 -13.708 -5.789 1.00 91.00 100 SER A CA 1
ATOM 806 C C . SER A 1 100 ? 9.658 -12.381 -6.167 1.00 91.00 100 SER A C 1
ATOM 808 O O . SER A 1 100 ? 8.656 -12.020 -5.556 1.00 91.00 100 SER A O 1
ATOM 810 N N . ALA A 1 101 ? 10.208 -11.650 -7.141 1.00 95.00 101 ALA A N 1
ATOM 811 C CA . ALA A 1 101 ? 9.682 -10.368 -7.579 1.00 95.00 101 ALA A CA 1
ATOM 812 C C . ALA A 1 101 ? 8.509 -10.553 -8.549 1.00 95.00 101 ALA A C 1
ATOM 814 O O . ALA A 1 101 ? 8.517 -11.440 -9.411 1.00 95.00 101 ALA A O 1
ATOM 815 N N . LYS A 1 102 ? 7.525 -9.661 -8.438 1.00 95.31 102 LYS A N 1
ATOM 816 C CA . LYS A 1 102 ? 6.385 -9.569 -9.356 1.00 95.31 102 LYS A CA 1
ATOM 817 C C . LYS A 1 102 ? 6.569 -8.391 -10.294 1.00 95.31 102 LYS A C 1
ATOM 819 O O . LYS A 1 102 ? 7.019 -7.326 -9.873 1.00 95.31 102 LYS A O 1
ATOM 824 N N . THR A 1 103 ? 6.182 -8.574 -11.549 1.00 96.81 103 THR A N 1
ATOM 825 C CA . THR A 1 103 ? 6.259 -7.539 -12.580 1.00 96.81 103 THR A CA 1
ATOM 826 C C . THR A 1 103 ? 4.885 -7.226 -13.138 1.00 96.81 103 THR A C 1
ATOM 828 O O . THR A 1 103 ? 4.068 -8.121 -13.335 1.00 96.81 103 THR A O 1
ATOM 831 N N . PHE A 1 104 ? 4.636 -5.952 -13.416 1.00 96.62 104 PHE A N 1
ATOM 832 C CA . PHE A 1 104 ? 3.348 -5.453 -13.881 1.00 96.62 104 PHE A CA 1
ATOM 833 C C . PHE A 1 104 ? 3.528 -4.431 -15.000 1.00 96.62 104 PHE A C 1
ATOM 835 O O . PHE A 1 104 ? 4.586 -3.817 -15.114 1.00 96.62 104 PHE A O 1
ATOM 842 N N . SER A 1 105 ? 2.483 -4.206 -15.791 1.00 95.56 105 SER A N 1
ATOM 843 C CA . SER A 1 105 ? 2.430 -3.123 -16.776 1.00 95.56 105 SER A CA 1
ATOM 844 C C . SER A 1 105 ? 1.149 -2.314 -16.604 1.00 95.56 105 SER A C 1
ATOM 846 O O . SER A 1 105 ? 0.060 -2.889 -16.488 1.00 95.56 105 SER A O 1
ATOM 848 N N . PHE A 1 106 ? 1.270 -0.985 -16.529 1.00 94.94 106 PHE A N 1
ATOM 849 C CA . PHE A 1 106 ? 0.120 -0.083 -16.417 1.00 94.94 106 PHE A CA 1
ATOM 850 C C . PHE A 1 106 ? 0.424 1.365 -16.809 1.00 94.94 106 PHE A C 1
ATOM 852 O O . PHE A 1 106 ? 1.575 1.799 -16.894 1.00 94.94 106 PHE A O 1
ATOM 859 N N . SER A 1 107 ? -0.652 2.130 -17.036 1.00 92.69 107 SER A N 1
ATOM 860 C CA . SER A 1 107 ? -0.576 3.575 -17.247 1.00 92.69 107 SER A CA 1
ATOM 861 C C . SER A 1 107 ? -0.618 4.313 -15.917 1.00 92.69 107 SER A C 1
ATOM 863 O O . SER A 1 107 ? -1.505 4.056 -15.109 1.00 92.69 107 SER A O 1
ATOM 865 N N . ILE A 1 108 ? 0.263 5.294 -15.723 1.00 90.81 108 ILE A N 1
ATOM 866 C CA . ILE A 1 108 ? 0.224 6.187 -14.547 1.00 90.81 108 ILE A CA 1
ATOM 867 C C . ILE A 1 108 ? -0.640 7.438 -14.758 1.00 90.81 108 ILE A C 1
ATOM 869 O O . ILE A 1 108 ? -0.746 8.272 -13.861 1.00 90.81 108 ILE A O 1
ATOM 873 N N . LYS A 1 109 ? -1.231 7.612 -15.950 1.00 86.88 109 LYS A N 1
ATOM 874 C CA . LYS A 1 109 ? -1.935 8.852 -16.318 1.00 86.88 109 LYS A CA 1
ATOM 875 C C . LYS A 1 109 ? -3.343 8.955 -15.728 1.00 86.88 109 LYS A C 1
ATOM 877 O O . LYS A 1 109 ? -3.802 10.066 -15.487 1.00 86.88 109 LYS A O 1
ATOM 882 N N . ILE A 1 110 ? -4.038 7.833 -15.547 1.00 80.62 110 ILE A N 1
ATOM 883 C CA . ILE A 1 110 ? -5.473 7.816 -15.223 1.00 80.62 110 ILE A CA 1
ATOM 884 C C . ILE A 1 110 ? -5.684 7.111 -13.877 1.00 80.62 110 ILE A C 1
ATOM 886 O O . ILE A 1 110 ? -6.100 5.953 -13.856 1.00 80.62 110 ILE A O 1
ATOM 890 N N . PRO A 1 111 ? -5.363 7.764 -12.745 1.00 87.56 111 PRO A N 1
ATOM 891 C CA . PRO A 1 111 ? -5.771 7.261 -11.445 1.00 87.56 111 PRO A CA 1
ATOM 892 C C . PRO A 1 111 ? -7.284 7.444 -11.268 1.00 87.56 111 PRO A C 1
ATOM 894 O O . PRO A 1 111 ? -7.832 8.503 -11.578 1.00 87.56 111 PRO A O 1
ATOM 897 N N . LEU A 1 112 ? -7.961 6.411 -10.775 1.00 87.69 112 LEU A N 1
ATOM 898 C CA . LEU A 1 112 ? -9.396 6.421 -10.510 1.00 87.69 112 LEU A CA 1
ATOM 899 C C . LEU A 1 112 ? -9.660 6.714 -9.025 1.00 87.69 112 LEU A C 1
ATOM 901 O O . LEU A 1 112 ? -8.916 6.233 -8.165 1.00 87.69 112 LEU A O 1
ATOM 905 N N . PRO A 1 113 ? -10.707 7.486 -8.693 1.00 83.94 113 PRO A N 1
ATOM 906 C CA . PRO A 1 113 ? -11.063 7.757 -7.306 1.00 83.94 113 PRO A CA 1
ATOM 907 C C . PRO A 1 113 ? -11.582 6.494 -6.606 1.00 83.94 113 PRO A C 1
ATOM 909 O O . PRO A 1 113 ? -12.347 5.725 -7.187 1.00 83.94 113 PRO A O 1
ATOM 912 N N . LEU A 1 114 ? -11.192 6.309 -5.340 1.00 79.69 114 LEU A N 1
ATOM 913 C CA . LEU A 1 114 ? -11.652 5.206 -4.482 1.00 79.69 114 LEU A CA 1
ATOM 914 C C . LEU A 1 114 ? -12.578 5.678 -3.340 1.00 79.69 114 LEU A C 1
ATOM 916 O O . LEU A 1 114 ? -12.936 4.893 -2.469 1.00 79.69 114 LEU A O 1
ATOM 920 N N . ASN A 1 115 ? -12.951 6.966 -3.316 1.00 81.75 115 ASN A N 1
ATOM 921 C CA . ASN A 1 115 ? -13.663 7.608 -2.194 1.00 81.75 115 ASN A CA 1
ATOM 922 C C . ASN A 1 115 ? -12.977 7.392 -0.833 1.00 81.75 115 ASN A C 1
ATOM 924 O O . ASN A 1 115 ? -13.625 7.321 0.215 1.00 81.75 115 ASN A O 1
ATOM 928 N N . LEU A 1 116 ? -11.650 7.288 -0.875 1.00 85.06 116 LEU A N 1
ATOM 929 C CA . LEU A 1 116 ? -10.788 7.210 0.284 1.00 85.06 116 LEU A CA 1
ATOM 930 C C . LEU A 1 116 ? -9.987 8.492 0.423 1.00 85.06 116 LEU A C 1
ATOM 932 O O . LEU A 1 116 ? -9.370 8.968 -0.533 1.00 85.06 116 LEU A O 1
ATOM 936 N N . GLU A 1 117 ? -9.940 8.980 1.647 1.00 90.62 117 GLU A N 1
ATOM 937 C CA . GLU A 1 117 ? -9.071 10.062 2.066 1.00 90.62 117 GLU A CA 1
ATOM 938 C C . GLU A 1 117 ? -7.970 9.531 2.973 1.00 90.62 117 GLU A C 1
ATOM 940 O O . GLU A 1 117 ? -8.101 8.472 3.595 1.00 90.62 117 GLU A O 1
ATOM 945 N N . TYR A 1 118 ? -6.882 10.285 3.056 1.00 93.00 118 TYR A N 1
ATOM 946 C CA . TYR A 1 118 ? -5.857 10.095 4.065 1.00 93.00 118 TYR A CA 1
ATOM 947 C C . TYR A 1 118 ? -5.462 11.441 4.663 1.00 93.00 118 TYR A C 1
ATOM 949 O O . TYR A 1 118 ? -5.390 12.461 3.977 1.00 93.00 118 TYR A O 1
ATOM 957 N N . TYR A 1 119 ? -5.169 11.429 5.953 1.00 94.81 119 TYR A N 1
ATOM 958 C CA . TYR A 1 119 ? -4.698 12.593 6.684 1.00 94.81 119 TYR A CA 1
ATOM 959 C C . TYR A 1 119 ? -3.776 12.148 7.814 1.00 94.81 119 TYR A C 1
ATOM 961 O O . TYR A 1 119 ? -3.745 10.980 8.200 1.00 94.81 119 TYR A O 1
ATOM 969 N N . TRP A 1 120 ? -2.991 13.083 8.334 1.00 96.62 120 TRP A N 1
ATOM 970 C CA . TRP A 1 120 ? -2.254 12.849 9.566 1.00 96.62 120 TRP A CA 1
ATOM 971 C C . TRP A 1 120 ? -3.163 13.118 10.760 1.00 96.62 120 TRP A C 1
ATOM 973 O O . TRP A 1 120 ? -3.725 14.208 10.869 1.00 96.62 120 TRP A O 1
ATOM 983 N N . ASP A 1 121 ? -3.283 12.145 11.651 1.00 96.25 121 ASP A N 1
ATOM 984 C CA . ASP A 1 121 ? -3.998 12.276 12.913 1.00 96.25 121 ASP A CA 1
ATOM 985 C C . ASP A 1 121 ? -2.982 12.584 14.020 1.00 96.25 121 ASP A C 1
ATOM 987 O O . ASP A 1 121 ? -2.157 11.739 14.373 1.00 96.25 121 ASP A O 1
ATOM 991 N N . ASP A 1 122 ? -3.010 13.811 14.551 1.00 95.12 122 ASP A N 1
ATOM 992 C CA . ASP A 1 122 ? -2.062 14.248 15.582 1.00 95.12 122 ASP A CA 1
ATOM 993 C C . ASP A 1 122 ? -2.277 13.524 16.925 1.00 95.12 122 ASP A C 1
ATOM 995 O O . ASP A 1 122 ? -1.322 13.359 17.681 1.00 95.12 122 ASP A O 1
ATOM 999 N N . ALA A 1 123 ? -3.491 13.036 17.213 1.00 94.88 123 ALA A N 1
ATOM 1000 C CA . ALA A 1 123 ? -3.777 12.281 18.434 1.00 94.88 123 ALA A CA 1
ATOM 1001 C C . ALA A 1 123 ? -3.276 10.833 18.334 1.00 94.88 123 ALA A C 1
ATOM 1003 O O . ALA A 1 123 ? -2.751 10.286 19.305 1.00 94.88 123 ALA A O 1
ATOM 1004 N N . ALA A 1 124 ? -3.413 10.215 17.159 1.00 92.19 124 ALA A N 1
ATOM 1005 C CA . ALA A 1 124 ? -2.859 8.891 16.885 1.00 92.19 124 ALA A CA 1
ATOM 1006 C C . ALA A 1 124 ? -1.357 8.929 16.549 1.00 92.19 124 ALA A C 1
ATOM 1008 O O . ALA A 1 124 ? -0.706 7.885 16.570 1.00 92.19 124 ALA A O 1
ATOM 1009 N N . GLY A 1 125 ? -0.814 10.106 16.218 1.00 95.50 125 GLY A N 1
ATOM 1010 C CA . GLY A 1 125 ? 0.579 10.293 15.819 1.00 95.50 125 GLY A CA 1
ATOM 1011 C C . GLY A 1 125 ? 0.946 9.543 14.538 1.00 95.50 125 GLY A C 1
ATOM 1012 O O . GLY A 1 125 ? 2.076 9.078 14.414 1.00 95.50 125 GLY A O 1
ATOM 1013 N N . THR A 1 126 ? -0.004 9.356 13.616 1.00 96.25 126 THR A N 1
ATOM 1014 C CA . THR A 1 126 ? 0.212 8.580 12.387 1.00 96.25 126 THR A CA 1
ATOM 1015 C C . THR A 1 126 ? -0.755 8.974 11.269 1.00 96.25 126 THR A C 1
ATOM 1017 O O . THR A 1 126 ? -1.681 9.762 11.461 1.00 96.25 126 THR A O 1
ATOM 1020 N N . VAL A 1 127 ? -0.554 8.409 10.079 1.00 95.56 127 VAL A N 1
ATOM 1021 C CA . VAL A 1 127 ? -1.482 8.538 8.952 1.00 95.56 127 VAL A CA 1
ATOM 1022 C C . VAL A 1 127 ? -2.708 7.667 9.190 1.00 95.56 127 VAL A C 1
ATOM 1024 O O . VAL A 1 127 ? -2.593 6.471 9.468 1.00 95.56 127 VAL A O 1
ATOM 1027 N N . VAL A 1 128 ? -3.880 8.268 9.025 1.00 94.12 128 VAL A N 1
ATOM 1028 C CA . VAL A 1 128 ? -5.179 7.604 9.060 1.00 94.12 128 VAL A CA 1
ATOM 1029 C C . VAL A 1 128 ? -5.817 7.707 7.686 1.00 94.12 128 VAL A C 1
ATOM 1031 O O . VAL A 1 128 ? -5.791 8.762 7.053 1.00 94.12 128 VAL A O 1
ATOM 1034 N N . THR A 1 129 ? -6.381 6.602 7.218 1.00 90.81 129 THR A N 1
ATOM 1035 C CA . THR A 1 129 ? -7.227 6.570 6.023 1.00 90.81 129 THR A CA 1
ATOM 1036 C C . THR A 1 129 ? -8.685 6.529 6.440 1.00 90.81 129 THR A C 1
ATOM 1038 O O . THR A 1 129 ? -9.000 6.000 7.504 1.00 90.81 129 THR A O 1
ATOM 1041 N N . LYS A 1 130 ? -9.576 7.089 5.629 1.00 86.88 130 LYS A N 1
ATOM 1042 C CA . LYS A 1 130 ? -11.010 7.106 5.906 1.00 86.88 130 LYS A CA 1
ATOM 1043 C C . LYS A 1 130 ? -11.795 6.968 4.609 1.00 86.88 130 LYS A C 1
ATOM 1045 O O . LYS A 1 130 ? -11.504 7.651 3.632 1.00 86.88 130 LYS A O 1
ATOM 1050 N N . SER A 1 131 ? -12.817 6.120 4.624 1.00 81.69 131 SER A N 1
ATOM 1051 C CA . SER A 1 131 ? -13.833 6.084 3.575 1.00 81.69 131 SER A CA 1
ATOM 1052 C C . SER A 1 131 ? -14.938 7.098 3.876 1.00 81.69 131 SER A C 1
ATOM 1054 O O . SER A 1 131 ? -15.474 7.129 4.984 1.00 81.69 131 SER A O 1
ATOM 1056 N N . ASN A 1 132 ? -15.267 7.948 2.900 1.00 68.44 132 ASN A N 1
ATOM 1057 C CA . ASN A 1 132 ? -16.359 8.927 3.032 1.00 68.44 132 ASN A CA 1
ATOM 1058 C C . ASN A 1 132 ? -17.705 8.407 2.515 1.00 68.44 132 ASN A C 1
ATOM 1060 O O . ASN A 1 132 ? -18.758 8.932 2.868 1.00 68.44 132 ASN A O 1
ATOM 1064 N N . VAL A 1 133 ? -17.665 7.365 1.692 1.00 64.31 133 VAL A N 1
ATOM 1065 C CA . VAL A 1 133 ? -18.804 6.616 1.164 1.00 64.31 133 VAL A CA 1
ATOM 1066 C C . VAL A 1 133 ? -18.244 5.233 0.859 1.00 64.31 133 VAL A C 1
ATOM 1068 O O . VAL A 1 133 ? -17.169 5.165 0.258 1.00 64.31 133 VAL A O 1
ATOM 1071 N N . GLY A 1 134 ? -18.926 4.151 1.254 1.00 57.25 134 GLY A N 1
ATOM 1072 C CA . GLY A 1 134 ? -18.494 2.797 0.884 1.00 57.25 134 GLY A CA 1
ATOM 1073 C C . GLY A 1 134 ? -18.156 2.744 -0.611 1.00 57.25 134 GLY A C 1
ATOM 1074 O O . GLY A 1 134 ? -18.896 3.288 -1.435 1.00 57.25 134 GLY A O 1
ATOM 1075 N N . SER A 1 135 ? -16.996 2.191 -0.971 1.00 53.62 135 SER A N 1
ATOM 1076 C CA . SER A 1 135 ? -16.586 2.113 -2.379 1.00 53.62 135 SER A CA 1
ATOM 1077 C C . SER A 1 135 ? -17.531 1.176 -3.113 1.00 53.62 135 SER A C 1
ATOM 1079 O O . SER A 1 135 ? -17.676 0.014 -2.747 1.00 53.62 135 SER A O 1
ATOM 1081 N N . SER A 1 136 ? -18.144 1.666 -4.185 1.00 49.34 136 SER A N 1
ATOM 1082 C CA . SER A 1 136 ? -18.958 0.845 -5.081 1.00 49.34 136 SER A CA 1
ATOM 1083 C C . SER A 1 136 ? -18.122 0.017 -6.064 1.00 49.34 136 SER A C 1
ATOM 1085 O O . SER A 1 136 ? -18.670 -0.856 -6.730 1.00 49.34 136 SER A O 1
ATOM 1087 N N . THR A 1 137 ? -16.817 0.293 -6.190 1.00 53.66 137 THR A N 1
ATOM 1088 C CA . THR A 1 137 ? -15.987 -0.235 -7.286 1.00 53.66 137 THR A CA 1
ATOM 1089 C C . THR A 1 137 ? -15.205 -1.482 -6.884 1.00 53.66 137 THR A C 1
ATOM 1091 O O . THR A 1 137 ? -15.101 -2.416 -7.673 1.00 53.66 137 THR A O 1
ATOM 1094 N N . ILE A 1 138 ? -14.652 -1.502 -5.669 1.00 58.00 138 ILE A N 1
ATOM 1095 C CA . ILE A 1 138 ? -13.878 -2.621 -5.108 1.00 58.00 138 ILE A CA 1
ATOM 1096 C C . ILE A 1 138 ? -14.029 -2.646 -3.573 1.00 58.00 138 ILE A C 1
ATOM 1098 O O . ILE A 1 138 ? -14.046 -1.554 -2.987 1.00 58.00 138 ILE A O 1
ATOM 1102 N N . PRO A 1 139 ? -14.129 -3.829 -2.922 1.00 55.66 139 PRO A N 1
ATOM 1103 C CA . PRO A 1 139 ? -14.248 -3.941 -1.466 1.00 55.66 139 PRO A CA 1
ATOM 1104 C C . PRO A 1 139 ? -13.027 -3.346 -0.776 1.00 55.66 139 PRO A C 1
ATOM 1106 O O . PRO A 1 139 ? -11.952 -3.939 -0.798 1.00 55.66 139 PRO A O 1
ATOM 1109 N N . ILE A 1 140 ? -13.167 -2.163 -0.180 1.00 57.22 140 ILE A N 1
ATOM 1110 C CA . ILE A 1 140 ? -12.003 -1.457 0.343 1.00 57.22 140 ILE A CA 1
ATOM 1111 C C . ILE A 1 140 ? -11.394 -2.256 1.504 1.00 57.22 140 ILE A C 1
ATOM 1113 O O . ILE A 1 140 ? -12.092 -2.535 2.476 1.00 57.22 140 ILE A O 1
ATOM 1117 N N . PRO A 1 141 ? -10.070 -2.478 1.508 1.00 55.38 141 PRO A N 1
ATOM 1118 C CA . PRO A 1 141 ? -9.321 -2.833 2.712 1.00 55.38 141 PRO A CA 1
ATOM 1119 C C . PRO A 1 141 ? -9.637 -1.967 3.952 1.00 55.38 141 PRO A C 1
ATOM 1121 O O . PRO A 1 141 ? -9.434 -2.374 5.093 1.00 55.38 141 PRO A O 1
ATOM 1124 N N . PHE A 1 142 ? -10.125 -0.746 3.727 1.00 59.59 142 PHE A N 1
ATOM 1125 C CA . PHE A 1 142 ? -10.202 0.347 4.689 1.00 59.59 142 PHE A CA 1
ATOM 1126 C C . PHE A 1 142 ? -11.590 1.008 4.708 1.00 59.59 142 PHE A C 1
ATOM 1128 O O . PHE A 1 142 ? -11.697 2.232 4.741 1.00 59.59 142 PHE A O 1
ATOM 1135 N N . GLU A 1 143 ? -12.679 0.230 4.656 1.00 63.09 143 GLU A N 1
ATOM 1136 C CA . GLU A 1 143 ? -14.025 0.804 4.875 1.00 63.09 143 GLU A CA 1
ATOM 1137 C C . GLU A 1 143 ? -14.135 1.497 6.241 1.00 63.09 143 GLU A C 1
ATOM 1139 O O . GLU A 1 143 ? -14.875 2.462 6.412 1.00 63.09 143 GLU A O 1
ATOM 1144 N N . ASN A 1 144 ? -13.332 1.035 7.197 1.00 79.12 144 ASN A N 1
ATOM 1145 C CA . ASN A 1 144 ? -13.147 1.655 8.494 1.00 79.12 144 ASN A CA 1
ATOM 1146 C C . ASN A 1 144 ? -11.786 2.352 8.567 1.00 79.12 144 ASN A C 1
ATOM 1148 O O . ASN A 1 144 ? -10.871 1.974 7.826 1.00 79.12 144 ASN A O 1
ATOM 1152 N N . PRO A 1 145 ? -11.619 3.328 9.480 1.00 87.44 145 PRO A N 1
ATOM 1153 C CA . PRO A 1 145 ? -10.381 4.073 9.567 1.00 87.44 145 PRO A CA 1
ATOM 1154 C C . PRO A 1 145 ? -9.161 3.175 9.781 1.00 87.44 145 PRO A C 1
ATOM 1156 O O . PRO A 1 145 ? -9.062 2.479 10.793 1.00 87.44 145 PRO A O 1
ATOM 1159 N N . ALA A 1 146 ? -8.226 3.204 8.832 1.00 90.50 146 ALA A N 1
ATOM 1160 C CA . ALA A 1 146 ? -6.999 2.421 8.910 1.00 90.50 146 ALA A CA 1
ATOM 1161 C C . ALA A 1 146 ? -5.829 3.291 9.338 1.00 90.50 146 ALA A C 1
ATOM 1163 O O . ALA A 1 146 ? -5.624 4.361 8.768 1.00 90.50 146 ALA A O 1
ATOM 1164 N N . LYS A 1 147 ? -5.036 2.810 10.290 1.00 94.88 147 LYS A N 1
ATOM 1165 C CA . LYS A 1 147 ? -3.867 3.510 10.828 1.00 94.88 147 LYS A CA 1
ATOM 1166 C C . LYS A 1 147 ? -2.594 2.938 10.230 1.00 94.88 147 LYS A C 1
ATOM 1168 O O . LYS A 1 147 ? -2.441 1.721 10.163 1.00 94.88 147 LYS A O 1
ATOM 1173 N N . LEU A 1 148 ? -1.671 3.798 9.825 1.00 95.06 148 LEU A N 1
ATOM 1174 C CA . LEU A 1 148 ? -0.335 3.384 9.416 1.00 95.06 148 LEU A CA 1
ATOM 1175 C C . LEU A 1 148 ? 0.474 2.954 10.649 1.00 95.06 148 LEU A C 1
ATOM 1177 O O . LEU A 1 148 ? 0.639 3.718 11.601 1.00 95.06 148 LEU A O 1
ATOM 1181 N N . ASP A 1 149 ? 1.010 1.740 10.624 1.00 95.06 149 ASP A N 1
ATOM 1182 C CA . ASP A 1 149 ? 1.972 1.265 11.615 1.00 95.06 149 ASP A CA 1
ATOM 1183 C C . ASP A 1 149 ? 3.359 1.819 11.264 1.00 95.06 149 ASP A C 1
ATOM 1185 O O . ASP A 1 149 ? 4.078 1.251 10.436 1.00 95.06 149 ASP A O 1
ATOM 1189 N N . LEU A 1 150 ? 3.750 2.933 11.890 1.00 94.06 150 LEU A N 1
ATOM 1190 C CA . LEU A 1 150 ? 5.042 3.582 11.629 1.00 94.06 150 LEU A CA 1
ATOM 1191 C C . LEU A 1 150 ? 6.235 2.650 11.882 1.00 94.06 150 LEU A C 1
ATOM 1193 O O . LEU A 1 150 ? 7.263 2.759 11.215 1.00 94.06 150 LEU A O 1
ATOM 1197 N N . ALA A 1 151 ? 6.103 1.695 12.807 1.00 92.44 151 ALA A N 1
ATOM 1198 C CA . ALA A 1 151 ? 7.163 0.745 13.116 1.00 92.44 151 ALA A CA 1
ATOM 1199 C C . ALA A 1 151 ? 7.354 -0.317 12.018 1.00 92.44 151 ALA A C 1
ATOM 1201 O O . ALA A 1 151 ? 8.380 -1.005 12.034 1.00 92.44 151 ALA A O 1
ATOM 1202 N N . SER A 1 152 ? 6.395 -0.452 11.097 1.00 93.06 152 SER A N 1
ATOM 1203 C CA . SER A 1 152 ? 6.450 -1.374 9.956 1.00 93.06 152 SER A CA 1
ATOM 1204 C C . SER A 1 152 ? 7.104 -0.783 8.704 1.00 93.06 152 SER A C 1
ATOM 1206 O O . SER A 1 152 ? 7.347 -1.523 7.751 1.00 93.06 152 SER A O 1
ATOM 1208 N N . ILE A 1 1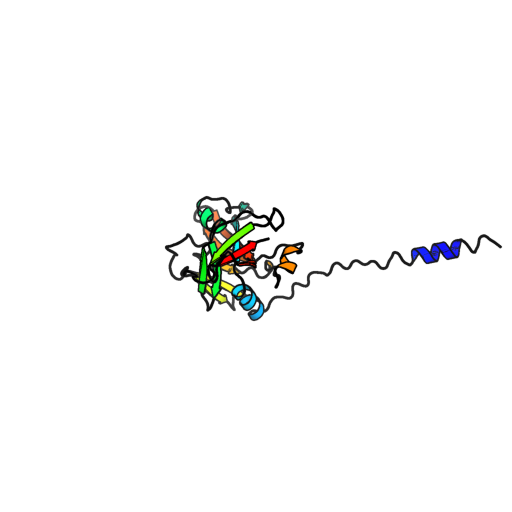53 ? 7.368 0.530 8.688 1.00 93.69 153 ILE A N 1
ATOM 1209 C CA . ILE A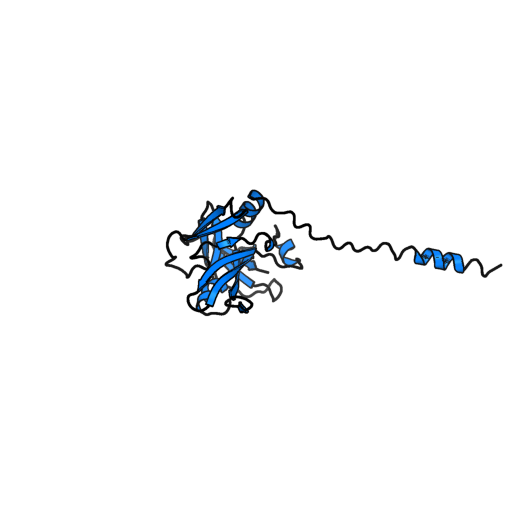 1 153 ? 7.892 1.219 7.509 1.00 93.69 153 ILE A CA 1
ATOM 1210 C C . ILE A 1 153 ? 9.338 0.789 7.258 1.00 93.69 153 ILE A C 1
ATOM 1212 O O . ILE A 1 153 ? 10.229 0.998 8.082 1.00 93.69 153 ILE A O 1
ATOM 1216 N N . ILE A 1 154 ? 9.558 0.221 6.077 1.00 93.25 154 ILE A N 1
ATOM 1217 C CA . ILE A 1 154 ? 10.863 -0.060 5.488 1.00 93.25 154 ILE A CA 1
ATOM 1218 C C . ILE A 1 154 ? 10.836 0.568 4.099 1.00 93.25 154 ILE A C 1
ATOM 1220 O O . ILE A 1 154 ? 10.012 0.199 3.262 1.00 93.25 154 ILE A O 1
ATOM 1224 N N . SER A 1 155 ? 11.716 1.531 3.849 1.00 89.56 155 SER A N 1
ATOM 1225 C CA . SER A 1 155 ? 11.702 2.312 2.614 1.00 89.56 155 SER A CA 1
ATOM 1226 C C . SER A 1 155 ? 13.079 2.438 1.994 1.00 89.56 155 SER A C 1
ATOM 1228 O O . SER A 1 155 ? 14.065 2.663 2.692 1.00 89.56 155 SER A O 1
ATOM 1230 N N . TYR A 1 156 ? 13.105 2.394 0.667 1.00 90.06 156 TYR A N 1
ATOM 1231 C CA . TYR A 1 156 ? 14.276 2.674 -0.149 1.00 90.06 156 TYR A CA 1
ATOM 1232 C C . TYR A 1 156 ? 13.893 3.688 -1.219 1.00 90.06 156 TYR A C 1
ATOM 1234 O O . TYR A 1 156 ? 12.829 3.582 -1.831 1.00 90.06 156 TYR A O 1
ATOM 1242 N N . THR A 1 157 ? 14.759 4.673 -1.440 1.00 82.56 157 THR A N 1
ATOM 1243 C CA . THR A 1 157 ? 14.493 5.766 -2.384 1.00 82.56 157 THR A CA 1
ATOM 1244 C C . THR A 1 157 ? 14.625 5.322 -3.838 1.00 82.56 157 THR A C 1
ATOM 1246 O O . THR A 1 157 ? 13.973 5.890 -4.708 1.00 82.56 157 THR A O 1
ATOM 1249 N N . THR A 1 158 ? 15.453 4.310 -4.119 1.00 89.81 158 THR A N 1
ATOM 1250 C CA . THR A 1 158 ? 15.746 3.873 -5.490 1.00 89.81 158 THR A CA 1
ATOM 1251 C C . THR A 1 158 ? 15.429 2.399 -5.711 1.00 89.81 158 THR A C 1
ATOM 1253 O O . THR A 1 158 ? 15.409 1.597 -4.771 1.00 89.81 158 THR A O 1
ATOM 1256 N N . LEU A 1 159 ? 15.195 2.054 -6.979 1.00 93.00 159 LEU A N 1
ATOM 1257 C CA . LEU A 1 159 ? 14.971 0.685 -7.436 1.00 93.00 159 LEU A CA 1
ATOM 1258 C C . LEU A 1 159 ? 16.167 -0.213 -7.091 1.00 93.00 159 LEU A C 1
ATOM 1260 O O . LEU A 1 159 ? 15.992 -1.329 -6.611 1.00 93.00 159 LEU A O 1
ATOM 1264 N N . GLU A 1 160 ? 17.381 0.288 -7.306 1.00 93.06 160 GLU A N 1
ATOM 1265 C CA . GLU A 1 160 ? 18.629 -0.451 -7.106 1.00 93.06 160 GLU A CA 1
ATOM 1266 C C . GLU A 1 160 ? 18.826 -0.801 -5.631 1.00 93.06 160 GLU A C 1
ATOM 1268 O O . GLU A 1 160 ? 19.190 -1.930 -5.309 1.00 93.06 160 GLU A O 1
ATOM 1273 N N . ALA A 1 161 ? 18.533 0.144 -4.729 1.00 91.50 161 ALA A N 1
ATOM 1274 C CA . ALA A 1 161 ? 18.605 -0.084 -3.291 1.00 91.50 161 ALA A CA 1
ATOM 1275 C C . ALA A 1 161 ? 17.559 -1.110 -2.828 1.00 91.50 161 ALA A C 1
ATOM 1277 O O . ALA A 1 161 ? 17.886 -1.998 -2.043 1.00 91.50 161 ALA A O 1
ATOM 1278 N N . ALA A 1 162 ? 16.329 -1.027 -3.346 1.00 91.75 162 ALA A N 1
ATOM 1279 C CA . ALA A 1 162 ? 15.274 -1.992 -3.040 1.00 91.75 162 ALA A CA 1
ATOM 1280 C C . ALA A 1 162 ? 15.613 -3.407 -3.541 1.00 91.75 162 ALA A C 1
ATOM 1282 O O . ALA A 1 162 ? 15.332 -4.385 -2.853 1.00 91.75 162 ALA A O 1
ATOM 1283 N N . GLN A 1 163 ? 16.250 -3.518 -4.709 1.00 93.06 163 GLN A N 1
ATOM 1284 C CA . GLN A 1 163 ? 16.597 -4.798 -5.325 1.00 93.06 163 GLN A CA 1
ATOM 1285 C C . GLN A 1 163 ? 17.641 -5.593 -4.526 1.00 93.06 163 GLN A C 1
ATOM 1287 O O . GLN A 1 163 ? 17.599 -6.823 -4.521 1.00 93.06 163 GLN A O 1
ATOM 1292 N N . VAL A 1 164 ? 18.592 -4.913 -3.877 1.00 92.31 164 VAL A N 1
ATOM 1293 C CA . VAL A 1 164 ? 19.677 -5.556 -3.107 1.00 92.31 164 VAL A CA 1
ATOM 1294 C C . VAL A 1 164 ? 19.411 -5.592 -1.600 1.00 92.31 164 VAL A C 1
ATOM 1296 O O . VAL A 1 164 ? 20.250 -6.065 -0.832 1.00 92.31 164 VAL A O 1
ATOM 1299 N N . ALA A 1 165 ? 18.262 -5.078 -1.159 1.00 90.00 165 ALA A N 1
ATOM 1300 C CA . ALA A 1 165 ? 17.898 -5.024 0.245 1.00 90.00 165 ALA A CA 1
ATOM 1301 C C . ALA A 1 165 ? 17.689 -6.428 0.829 1.00 90.00 165 ALA A C 1
ATOM 1303 O O . ALA A 1 165 ? 16.983 -7.262 0.267 1.00 90.00 165 ALA A O 1
ATOM 1304 N N . SER A 1 166 ? 18.252 -6.677 2.014 1.00 88.12 166 SER A N 1
ATOM 1305 C CA . SER A 1 166 ? 18.011 -7.922 2.756 1.00 88.12 166 SER A CA 1
ATOM 1306 C C . SER A 1 166 ? 16.600 -7.995 3.342 1.00 88.12 166 SER A C 1
ATOM 1308 O O . SER A 1 166 ? 16.071 -9.084 3.549 1.00 88.12 166 SER A O 1
ATOM 1310 N N . THR A 1 167 ? 15.995 -6.838 3.619 1.00 88.38 167 THR A N 1
ATOM 1311 C CA . THR A 1 167 ? 14.614 -6.724 4.086 1.00 88.38 167 THR A CA 1
ATOM 1312 C C . THR A 1 167 ? 13.813 -5.976 3.027 1.00 88.38 167 THR A C 1
ATOM 1314 O O . THR A 1 167 ? 14.146 -4.826 2.741 1.00 88.38 167 THR A O 1
ATOM 1317 N N . PRO A 1 168 ? 12.775 -6.589 2.434 1.00 89.75 168 PRO A N 1
ATOM 1318 C CA . PRO A 1 168 ? 11.985 -5.922 1.415 1.00 89.75 168 PRO A CA 1
ATOM 1319 C C . PRO A 1 168 ? 11.324 -4.649 1.955 1.00 89.75 168 PRO A C 1
ATOM 1321 O O . PRO A 1 168 ? 10.864 -4.637 3.100 1.00 89.75 168 PRO A O 1
ATOM 1324 N N . PRO A 1 169 ? 11.231 -3.591 1.140 1.00 91.75 169 PRO A N 1
ATOM 1325 C CA . PRO A 1 169 ? 10.463 -2.411 1.493 1.00 91.75 169 PRO A CA 1
ATOM 1326 C C . PRO A 1 169 ? 8.993 -2.754 1.701 1.00 91.75 169 PRO A C 1
ATOM 1328 O O . PRO A 1 169 ? 8.385 -3.485 0.917 1.00 91.75 169 PRO A O 1
ATOM 1331 N N . SER A 1 170 ? 8.413 -2.192 2.751 1.00 94.31 170 SER A N 1
ATOM 1332 C CA . SER A 1 170 ? 7.029 -2.436 3.120 1.00 94.31 170 SER A CA 1
ATOM 1333 C C . SER A 1 170 ? 6.490 -1.336 4.015 1.00 94.31 170 SER A C 1
ATOM 1335 O O . SER A 1 170 ? 7.238 -0.656 4.712 1.00 94.31 170 SER A O 1
ATOM 1337 N N . LEU A 1 171 ? 5.172 -1.232 4.060 1.00 94.31 171 LEU A N 1
ATOM 1338 C CA . LEU A 1 171 ? 4.440 -0.523 5.095 1.00 94.31 171 LEU A CA 1
ATOM 1339 C C . LEU A 1 171 ? 3.148 -1.279 5.391 1.00 94.31 171 LEU A C 1
ATOM 1341 O O . LEU A 1 171 ? 2.665 -2.051 4.559 1.00 94.31 171 LEU A O 1
ATOM 1345 N N . LYS A 1 172 ? 2.586 -1.081 6.577 1.00 95.00 172 LYS A N 1
ATOM 1346 C CA . LYS A 1 172 ? 1.392 -1.799 7.017 1.00 95.00 172 LYS A CA 1
ATOM 1347 C C . LYS A 1 172 ? 0.351 -0.829 7.544 1.00 95.00 172 LYS A C 1
ATOM 1349 O O . LYS A 1 172 ? 0.647 -0.018 8.415 1.00 95.00 172 LYS A O 1
ATOM 1354 N N . PHE A 1 173 ? -0.872 -0.961 7.050 1.00 94.00 173 PHE A N 1
ATOM 1355 C CA . PHE A 1 173 ? -2.039 -0.319 7.644 1.00 94.00 173 PHE A CA 1
ATOM 1356 C C . PHE A 1 173 ? -2.824 -1.331 8.470 1.00 94.00 173 PHE A C 1
ATOM 1358 O O . PHE A 1 173 ? -2.967 -2.484 8.060 1.00 94.00 173 PHE A O 1
ATOM 1365 N N . THR A 1 174 ? -3.344 -0.898 9.612 1.00 93.62 174 THR A N 1
ATOM 1366 C CA . THR A 1 174 ? -4.158 -1.721 10.507 1.00 93.62 174 THR A CA 1
ATOM 1367 C C . THR A 1 174 ? -5.540 -1.122 10.701 1.00 93.62 174 THR A C 1
ATOM 1369 O O . THR A 1 174 ? -5.679 0.093 10.846 1.00 93.62 174 THR A O 1
ATOM 1372 N N . VAL A 1 175 ? -6.552 -1.980 10.741 1.00 91.50 175 VAL A N 1
ATOM 1373 C CA . VAL A 1 175 ? -7.951 -1.615 10.969 1.00 91.50 175 VAL A CA 1
ATOM 1374 C C . VAL A 1 175 ? -8.468 -2.437 12.138 1.00 91.50 175 VAL A C 1
ATOM 1376 O O . VAL A 1 175 ? -8.521 -3.662 12.049 1.00 91.50 175 VAL A O 1
ATOM 1379 N N . ASP A 1 176 ? -8.865 -1.768 13.214 1.00 91.31 176 ASP A N 1
ATOM 1380 C CA . ASP A 1 176 ? -9.450 -2.420 14.385 1.00 91.31 176 ASP A CA 1
ATOM 1381 C C . ASP A 1 176 ? -10.976 -2.389 14.289 1.00 91.31 176 ASP A C 1
ATOM 1383 O O . ASP A 1 176 ? -11.568 -1.325 14.101 1.00 91.31 176 ASP A O 1
ATOM 1387 N N . LEU A 1 177 ? -11.608 -3.556 14.416 1.00 89.75 177 LEU A N 1
ATOM 1388 C CA . LEU A 1 177 ? -13.053 -3.754 14.297 1.00 89.75 177 LEU A CA 1
ATOM 1389 C C . LEU A 1 177 ? -13.577 -4.657 15.406 1.00 89.75 177 LEU A C 1
ATOM 1391 O O . LEU A 1 177 ? -12.830 -5.368 16.071 1.00 89.75 177 LEU A O 1
ATOM 1395 N N . THR A 1 178 ? -14.897 -4.660 15.575 1.00 90.06 178 THR A N 1
ATOM 1396 C CA . THR A 1 178 ? -15.592 -5.689 16.353 1.00 90.06 178 THR A CA 1
ATOM 1397 C C . THR A 1 178 ? -16.370 -6.577 15.392 1.00 90.06 178 THR A C 1
ATOM 1399 O O . THR A 1 178 ? -17.361 -6.151 14.805 1.00 90.06 178 THR A O 1
ATOM 1402 N N . ASP A 1 179 ? -15.898 -7.806 15.214 1.00 87.56 179 ASP A N 1
ATOM 1403 C CA . ASP A 1 179 ? -16.591 -8.842 14.461 1.00 87.56 179 ASP A CA 1
ATOM 1404 C C . ASP A 1 179 ? -17.717 -9.448 15.324 1.00 87.56 179 ASP A C 1
ATOM 1406 O O . ASP A 1 179 ? -17.472 -9.806 16.480 1.00 87.56 179 ASP A O 1
ATOM 1410 N N . PRO A 1 180 ? -18.945 -9.613 14.800 1.00 87.31 180 PRO A N 1
ATOM 1411 C CA . PRO A 1 180 ? -20.069 -10.146 15.573 1.00 87.31 180 PRO A CA 1
ATOM 1412 C C . PRO A 1 180 ? -19.863 -11.562 16.133 1.00 87.31 180 PRO A C 1
ATOM 1414 O O . PRO A 1 180 ? -20.533 -11.939 17.092 1.00 87.31 180 PRO A O 1
ATOM 1417 N N . LYS A 1 181 ? -18.982 -12.365 15.523 1.00 90.62 181 LYS A N 1
ATOM 1418 C CA . LYS A 1 181 ? -18.700 -13.752 15.921 1.00 90.62 181 LYS A CA 1
ATOM 1419 C C . LYS A 1 181 ? -17.391 -13.879 16.692 1.00 90.62 181 LYS A C 1
ATOM 1421 O O . LYS A 1 181 ? -17.304 -14.703 17.596 1.00 90.62 181 LYS A O 1
ATOM 1426 N N . LEU A 1 182 ? -16.378 -13.104 16.310 1.00 89.81 182 LEU A N 1
ATOM 1427 C CA . LEU A 1 182 ? -15.016 -13.223 16.840 1.00 89.81 182 LEU A CA 1
ATOM 1428 C C . LEU A 1 182 ? -14.684 -12.170 17.909 1.00 89.81 182 LEU A C 1
ATOM 1430 O O . LEU A 1 182 ? -13.654 -12.287 18.570 1.00 89.81 182 LEU A O 1
ATOM 1434 N N . GLY A 1 183 ? -15.536 -11.160 18.107 1.00 92.75 183 GLY A N 1
ATOM 1435 C CA . GLY A 1 183 ? -15.249 -10.039 18.999 1.00 92.75 183 GLY A CA 1
ATOM 1436 C C . GLY A 1 183 ? -14.220 -9.079 18.387 1.00 92.75 183 GLY A C 1
ATOM 1437 O O . GLY A 1 183 ? -14.242 -8.860 17.177 1.00 92.75 183 GLY A O 1
ATOM 1438 N N . PRO A 1 184 ? -13.329 -8.462 19.184 1.00 94.62 184 PRO A N 1
ATOM 1439 C CA . PRO A 1 184 ? -12.304 -7.560 18.665 1.00 94.62 184 PRO A CA 1
ATOM 1440 C C . PRO A 1 184 ? -11.368 -8.257 17.669 1.00 94.62 184 PRO A C 1
ATOM 1442 O O . PRO A 1 184 ? -10.752 -9.279 17.982 1.00 94.62 184 PRO A O 1
ATOM 1445 N N . VAL A 1 185 ? -11.234 -7.676 16.481 1.00 93.88 185 VAL A N 1
ATOM 1446 C CA . VAL A 1 185 ? -10.350 -8.153 15.418 1.00 93.88 185 VAL A CA 1
ATOM 1447 C C . VAL A 1 185 ? -9.524 -7.006 14.851 1.00 93.88 185 VAL A C 1
ATOM 1449 O O . VAL A 1 185 ? -10.009 -5.885 14.720 1.00 93.88 185 VAL A O 1
ATOM 1452 N N . THR A 1 186 ? -8.291 -7.302 14.453 1.00 93.44 186 THR A N 1
ATOM 1453 C CA . THR A 1 186 ? -7.430 -6.366 13.721 1.00 93.44 186 THR A CA 1
ATOM 1454 C C . THR A 1 186 ? -7.155 -6.927 12.336 1.00 93.44 186 THR A C 1
ATOM 1456 O O . THR A 1 186 ? -6.553 -7.995 12.205 1.00 93.44 186 THR A O 1
ATOM 1459 N N . TYR A 1 187 ? -7.550 -6.201 11.296 1.00 91.38 187 TYR A N 1
ATOM 1460 C CA . TYR A 1 187 ? -7.098 -6.465 9.934 1.00 91.38 187 TYR A CA 1
ATOM 1461 C C . TYR A 1 187 ? -5.785 -5.731 9.678 1.00 91.38 187 TYR A C 1
ATOM 1463 O O . TYR A 1 187 ? -5.615 -4.590 10.100 1.00 91.38 187 TYR A O 1
ATOM 1471 N N . SER A 1 188 ? -4.845 -6.380 9.000 1.00 93.19 188 SER A N 1
ATOM 1472 C CA . SER A 1 188 ? -3.561 -5.805 8.603 1.00 93.19 188 SER A CA 1
ATOM 1473 C C . SER A 1 188 ? -3.367 -5.940 7.103 1.00 93.19 188 SER A C 1
ATOM 1475 O O . SER A 1 188 ? -3.535 -7.022 6.547 1.00 93.19 188 SER A O 1
ATOM 1477 N N . TYR A 1 189 ? -2.965 -4.846 6.468 1.00 92.12 189 TYR A N 1
ATOM 1478 C CA . TYR A 1 189 ? -2.708 -4.769 5.036 1.00 92.12 189 TYR A CA 1
ATOM 1479 C C . TYR A 1 189 ? -1.264 -4.351 4.832 1.00 92.12 189 TYR A C 1
ATOM 1481 O O . TYR A 1 189 ? -0.900 -3.210 5.117 1.00 92.12 189 TYR A O 1
ATOM 1489 N N . THR A 1 190 ? -0.433 -5.276 4.361 1.00 94.38 190 THR A N 1
ATOM 1490 C CA . THR A 1 190 ? 0.962 -4.995 4.021 1.00 94.38 190 THR A CA 1
ATOM 1491 C C . THR A 1 190 ? 1.045 -4.565 2.571 1.00 94.38 190 THR A C 1
ATOM 1493 O O . THR A 1 190 ? 0.744 -5.337 1.654 1.00 94.38 190 THR A O 1
ATOM 1496 N N . LEU A 1 191 ? 1.503 -3.339 2.363 1.00 94.06 191 LEU A N 1
ATOM 1497 C CA . LEU A 1 191 ? 1.773 -2.786 1.053 1.00 94.06 191 LEU A CA 1
ATOM 1498 C C . LEU A 1 191 ? 3.273 -2.717 0.813 1.00 94.06 191 LEU A C 1
ATOM 1500 O O . LEU A 1 191 ? 4.056 -2.493 1.736 1.00 94.06 191 LEU A O 1
ATOM 1504 N N . LYS A 1 192 ? 3.657 -2.877 -0.447 1.00 95.00 192 LYS A N 1
ATOM 1505 C CA . LYS A 1 192 ? 5.021 -2.664 -0.912 1.00 95.00 192 LYS A CA 1
ATOM 1506 C C . LYS A 1 192 ? 5.049 -1.584 -1.988 1.00 95.00 192 LYS A C 1
ATOM 1508 O O . LYS A 1 192 ? 4.084 -1.489 -2.753 1.00 95.00 192 LYS A O 1
ATOM 1513 N N . PRO A 1 193 ? 6.122 -0.782 -2.069 1.00 95.50 193 PRO A N 1
ATOM 1514 C CA . PRO A 1 193 ? 6.287 0.140 -3.173 1.00 95.50 193 PRO A CA 1
ATOM 1515 C C . PRO A 1 193 ? 6.455 -0.601 -4.495 1.00 95.50 193 PRO A C 1
ATOM 1517 O O . PRO A 1 193 ? 6.835 -1.772 -4.546 1.00 95.50 193 PRO A O 1
ATOM 1520 N N . VAL A 1 194 ? 6.160 0.123 -5.563 1.00 95.62 194 VAL A N 1
ATOM 1521 C CA . VAL A 1 194 ? 6.263 -0.329 -6.940 1.00 95.62 194 VAL A CA 1
ATOM 1522 C C . VAL A 1 194 ? 7.207 0.619 -7.679 1.00 95.62 194 VAL A C 1
ATOM 1524 O O . VAL A 1 194 ? 7.007 1.834 -7.647 1.00 95.62 194 VAL A O 1
ATOM 1527 N N . TRP A 1 195 ? 8.214 0.082 -8.370 1.00 95.69 195 TRP A N 1
ATOM 1528 C CA . TRP A 1 195 ? 9.192 0.883 -9.122 1.00 95.69 195 TRP A CA 1
ATOM 1529 C C . TRP A 1 195 ? 9.015 0.698 -10.617 1.00 95.69 195 TRP A C 1
ATOM 1531 O O . TRP A 1 195 ? 8.954 -0.437 -11.089 1.00 95.69 195 TRP A O 1
ATOM 1541 N N . SER A 1 196 ? 8.975 1.797 -11.369 1.00 95.19 196 SER A N 1
ATOM 1542 C CA . SER A 1 196 ? 9.088 1.734 -12.824 1.00 95.19 196 SER A CA 1
ATOM 1543 C C . SER A 1 196 ? 10.515 1.359 -13.218 1.00 95.19 196 SER A C 1
ATOM 1545 O O . SER A 1 196 ? 11.478 1.823 -12.607 1.00 95.19 196 SER A O 1
ATOM 1547 N N . TYR A 1 197 ? 10.661 0.529 -14.249 1.00 95.06 197 TYR A N 1
ATOM 1548 C CA . TYR A 1 197 ? 11.984 0.135 -14.748 1.00 95.06 197 TYR A CA 1
ATOM 1549 C C . TYR A 1 197 ? 12.143 0.219 -16.265 1.00 95.06 197 TYR A C 1
ATOM 1551 O O . TYR A 1 197 ? 13.264 0.139 -16.766 1.00 95.06 197 TYR A O 1
ATOM 1559 N N . GLU A 1 198 ? 11.046 0.351 -17.009 1.00 93.25 198 GLU A N 1
ATOM 1560 C CA . GLU A 1 198 ? 11.069 0.426 -18.467 1.00 93.25 198 GLU A CA 1
ATOM 1561 C C . GLU A 1 198 ? 9.785 1.076 -18.982 1.00 93.25 198 GLU A C 1
ATOM 1563 O O . GLU A 1 198 ? 8.715 0.906 -18.394 1.00 93.25 198 GLU A O 1
ATOM 1568 N N . LYS A 1 199 ? 9.870 1.810 -20.094 1.00 92.56 199 LYS A N 1
ATOM 1569 C CA . LYS A 1 199 ? 8.678 2.255 -20.820 1.00 92.56 199 LYS A CA 1
ATOM 1570 C C . LYS A 1 199 ? 8.071 1.065 -21.562 1.00 92.56 199 LYS A C 1
ATOM 1572 O O . LYS A 1 199 ? 8.751 0.390 -22.327 1.00 92.56 199 LYS A O 1
ATOM 1577 N N . ALA A 1 200 ? 6.783 0.832 -21.367 1.00 89.12 200 ALA A N 1
ATOM 1578 C CA . ALA A 1 200 ? 6.083 -0.272 -21.996 1.00 89.12 200 ALA A CA 1
ATOM 1579 C C . ALA A 1 200 ? 5.543 0.167 -23.367 1.00 89.12 200 ALA A C 1
ATOM 1581 O O . ALA A 1 200 ? 4.459 0.740 -23.485 1.00 89.12 200 ALA A O 1
ATOM 1582 N N . GLY A 1 201 ? 6.338 -0.084 -24.410 1.00 86.44 201 GLY A N 1
ATOM 1583 C CA . GLY A 1 201 ? 6.009 0.267 -25.791 1.00 86.44 201 GLY A CA 1
ATOM 1584 C C . GLY A 1 201 ? 5.933 1.777 -26.047 1.00 86.44 201 GLY A C 1
ATOM 1585 O O . GLY A 1 201 ? 6.491 2.601 -25.316 1.00 86.44 201 GLY A O 1
ATOM 1586 N N . ASP A 1 202 ? 5.229 2.158 -27.112 1.00 87.81 202 ASP A N 1
ATOM 1587 C CA . ASP A 1 202 ? 5.170 3.556 -27.553 1.00 87.81 202 ASP A CA 1
ATOM 1588 C C . ASP A 1 202 ? 4.108 4.390 -26.832 1.00 87.81 202 ASP A C 1
ATOM 1590 O O . ASP A 1 202 ? 4.173 5.624 -26.859 1.00 87.81 202 ASP A O 1
ATOM 1594 N N . VAL A 1 203 ? 3.188 3.740 -26.112 1.00 84.44 203 VAL A N 1
ATOM 1595 C CA . VAL A 1 203 ? 2.079 4.400 -25.415 1.00 84.44 203 VAL A CA 1
ATOM 1596 C C . VAL A 1 203 ? 2.621 5.370 -24.352 1.00 84.44 203 VAL A C 1
ATOM 1598 O O . VAL A 1 203 ? 3.382 4.972 -23.464 1.00 84.44 203 VAL A O 1
ATOM 1601 N N . PRO A 1 204 ? 2.250 6.663 -24.401 1.00 85.88 204 PRO A N 1
ATOM 1602 C CA . PRO A 1 204 ? 2.685 7.628 -23.402 1.00 85.88 204 PRO A CA 1
ATOM 1603 C C . PRO A 1 204 ? 2.229 7.240 -21.994 1.00 85.88 204 PRO A C 1
ATOM 1605 O O . PRO A 1 204 ? 1.066 6.900 -21.776 1.00 85.88 204 PRO A O 1
ATOM 1608 N N . ASN A 1 205 ? 3.124 7.394 -21.019 1.00 88.75 205 ASN A N 1
ATOM 1609 C CA . ASN A 1 205 ? 2.872 7.119 -19.602 1.00 88.75 205 ASN A CA 1
ATOM 1610 C C . ASN A 1 205 ? 2.534 5.657 -19.266 1.00 88.75 205 ASN A C 1
ATOM 1612 O O . ASN A 1 205 ? 1.963 5.404 -18.205 1.00 88.75 205 ASN A O 1
ATOM 1616 N N . TYR A 1 206 ? 2.837 4.719 -20.162 1.00 93.56 206 TYR A N 1
ATOM 1617 C CA . TYR A 1 206 ? 2.704 3.285 -19.932 1.00 93.56 206 TYR A CA 1
ATOM 1618 C C . TYR A 1 206 ? 4.087 2.713 -19.608 1.00 93.56 206 TYR A C 1
ATOM 1620 O O . TYR A 1 206 ? 5.043 2.929 -20.359 1.00 93.56 206 TYR A O 1
ATOM 1628 N N . TYR A 1 207 ? 4.218 2.039 -18.468 1.00 95.69 207 TYR A N 1
ATOM 1629 C CA . TYR A 1 207 ? 5.506 1.553 -17.971 1.00 95.69 207 TYR A CA 1
ATOM 1630 C C . TYR A 1 207 ? 5.385 0.137 -17.424 1.00 95.69 207 TYR A C 1
ATOM 1632 O O . TYR A 1 207 ? 4.317 -0.280 -16.974 1.00 95.69 207 TYR A O 1
ATOM 1640 N N . ASN A 1 208 ? 6.514 -0.566 -17.437 1.00 96.56 208 ASN A N 1
ATOM 1641 C CA . ASN A 1 208 ? 6.698 -1.788 -16.682 1.00 96.56 208 ASN A CA 1
ATOM 1642 C C . ASN A 1 208 ? 7.216 -1.459 -15.285 1.00 96.56 208 ASN A C 1
ATOM 1644 O O . ASN A 1 208 ? 8.043 -0.560 -15.087 1.00 96.56 208 ASN A O 1
ATOM 1648 N N . PHE A 1 209 ? 6.722 -2.227 -14.331 1.00 97.00 209 PHE A N 1
ATOM 1649 C CA . PHE A 1 209 ? 6.876 -2.009 -12.912 1.00 97.00 209 PHE A CA 1
ATOM 1650 C C . PHE A 1 209 ? 7.280 -3.292 -12.202 1.00 97.00 209 PHE A C 1
ATOM 1652 O O . PHE A 1 209 ? 6.878 -4.377 -12.619 1.00 97.00 209 PHE A O 1
ATOM 1659 N N . VAL A 1 210 ? 8.031 -3.172 -11.111 1.00 96.94 210 VAL A N 1
ATOM 1660 C CA . VAL A 1 210 ? 8.446 -4.302 -10.274 1.00 96.94 210 VAL A CA 1
ATOM 1661 C C . VAL A 1 210 ? 8.093 -4.070 -8.809 1.00 96.94 210 VAL A C 1
ATOM 1663 O O . VAL A 1 210 ? 8.120 -2.939 -8.321 1.00 96.94 210 VAL A O 1
ATOM 1666 N N . VAL A 1 211 ? 7.779 -5.167 -8.122 1.00 95.88 211 VAL A N 1
ATOM 1667 C CA . VAL A 1 211 ? 7.622 -5.267 -6.669 1.00 95.88 211 VAL A CA 1
ATOM 1668 C C . VAL A 1 211 ? 8.537 -6.384 -6.166 1.00 95.88 211 VAL A C 1
ATOM 1670 O O . VAL A 1 211 ? 8.462 -7.502 -6.680 1.00 95.88 211 VAL A O 1
ATOM 1673 N N . PHE A 1 212 ? 9.373 -6.089 -5.167 1.00 93.00 212 PHE A N 1
ATOM 1674 C CA . PHE A 1 212 ? 10.279 -7.042 -4.505 1.00 93.00 212 PHE A CA 1
ATOM 1675 C C . PHE A 1 212 ? 9.686 -7.569 -3.202 1.00 93.00 212 PHE A C 1
ATOM 1677 O O . PHE A 1 212 ? 9.110 -6.761 -2.446 1.00 93.00 212 PHE A O 1
#